Protein 1R9L (pdb70)

Foldseek 3Di:
DAQLQAPPEAEEEDAPPLLQQLLRVLLVVLVVLSHHHYDRYDHDQVLVVLLCQLVVVHFKYFFAKPPLCVVSCVVSPHPNFKQWAAFAEFQKDKFKKKWPVLCVVVVAAAPLVLLPLVSQQLQDDPPPSAHEELDDEPRGSRVQFVVFQCVVSVNPVRHDHDYDDSVVVVVVQLVCLVVVGMHMYMDMFPAQSCVSAPDPPTMHQHWYPAETGPPCPPDHQADPVRTHRHHHRMTTAMMGGPVSCVVQVLSSQLRNPHYDYSVLSSVLNNVCVVPQSDPVSSVVSSVVVCVVVVVVSVVSSVVSSPTPD

Sequence (309 aa):
ADLPGKGITVNPVQSTITEETFQTLLVSRALEKLGYTVNKPSEVDYNVGYTSLASGDATFTAVNWTPLHDNMYEAAGGDKKFYREGVFVNGAAQGYLIDKKTADQYKITNIAQLKDPKIAKLFDTNGDGKADLTGCNPGWGCEGAINHQLAAYELTNTVTHNQGNYAAMMADTISRYKEGKPVFYYTWTPYWVSNELKPGKDVVWLQVPFSALPGDKNADTKLPNGANYGFPVSTMHIVANKAWAEKNPAAAKLFAIMQLPVADINAQNAIMHDGKASEGDIQGHVDGWIKAHQQQFDGWVNEALAAQK

Organism: Escherichia coli (strain K12) (NCBI:txid83333)

B-factor: mean 13.4, std 6.87, range [3.9, 69.59]

GO terms:
  GO:0042597 periplasmic space (C, EXP)
  GO:0005515 protein binding (F, IPI)
  GO:0030288 outer membrane-bounded periplasmic space (C, IDA)
  GO:0031460 glycine betaine transport (P, IDA)
  GO:0006972 hyperosmotic response (P, IEP)
  GO:0006972 hyperosmotic response (P, IDA)
  GO:0031460 glycine betaine transport (P, TAS)
  GO:0050997 quaternary ammonium group binding (F, IPI)
  GO:0016020 membrane (C, IDA)
  GO:1903804 glycine import across plasma membrane (P, IDA)
  GO:0071470 cellular response to osmotic stress (P, IDA)
  GO:0089718 amino acid import across plasma membrane (P, IDA)

Secondary structure (DSSP, 8-state):
---TTTT-EE-EEE-S-GGGHHHHHHHHHHHHHTT-EEPPPEE--HHHHHHHHHHTSS-EEEEEEETTTHHHHHHTTGGGTEEE-S-SEEEEEEEEEEEHHHHHHHT--BGGGGGSHHHHGGG-SSSSSSEEEE-PPTTSHHHHHHHHHHHHTT-TTTEEEE-S-HHHHHHHHHHHHHTT---EEEEEESSSHHHHS-BTTTEEEPB-SS---TT-TT---B-TTS-B-SS-SEEEEEEEEHHHHHH-HHHHHHHHH----HHHHHHHHHHHHHT--SHHHHHHHHHHHHHHTHHHHHHHHHHHHTS--

Solvent-accessible surface area: 13799 Å² total; per-residue (Å²): 159,106,80,40,0,140,74,60,65,0,50,0,8,4,5,94,20,56,24,11,16,4,3,0,23,0,0,8,74,0,0,68,124,0,19,9,76,24,65,150,26,54,80,41,72,21,60,75,4,6,68,26,0,14,78,42,108,4,7,0,6,0,2,0,14,29,27,24,2,56,72,31,2,106,92,19,28,0,93,186,102,2,37,68,89,37,48,4,0,81,37,2,34,8,0,0,2,0,3,66,128,4,6,79,112,91,158,3,92,33,0,22,60,0,100,66,86,163,25,0,129,41,2,23,76,96,71,77,28,58,0,10,0,11,0,0,35,90,31,33,13,6,41,34,3,0,67,69,0,7,63,35,4,135,0,71,132,18,4,38,27,39,63,33,88,0,42,52,55,0,54,102,13,14,62,42,51,157,113,34,89,28,4,3,1,0,2,19,19,7,6,12,0,24,72,59,2,88,60,57,142,18,0,35,74,1,54,5,58,105,28,10,17,39,74,77,213,136,18,102,8,121,76,148,124,46,15,6,71,0,13,43,116,0,22,3,21,1,0,0,15,68,61,39,3,124,174,10,49,1,0,12,89,0,2,28,43,1,95,2,61,30,62,39,1,44,55,6,0,13,81,8,82,105,58,125,50,61,110,52,42,6,47,39,40,0,56,37,16,17,168,75,54,77,167,75,2,58,26,14,15,93,105,0,40,84,19,178,129

Structure (mmCIF, N/CA/C/O backbone):
data_1R9L
#
_entry.id   1R9L
#
_cell.length_a   47.430
_cell.length_b   53.900
_cell.length_c   115.200
_cell.angle_alpha   90.00
_cell.angle_beta   90.00
_cell.angle_gamma   90.00
#
_symmetry.space_group_name_H-M   'P 21 21 21'
#
loop_
_entity.id
_entity.type
_entity.pdbx_description
1 polymer 'Glycine betaine-binding periplasmic protein'
2 non-polymer 'UNKNOWN ATOM OR ION'
3 non-polymer 'TRIMETHYL GLYCINE'
4 water water
#
loop_
_atom_site.group_PDB
_atom_site.id
_atom_site.type_symbol
_atom_site.label_atom_id
_atom_site.label_alt_id
_atom_site.label_comp_id
_atom_site.label_asym_id
_atom_site.label_entity_id
_atom_site.label_seq_id
_atom_site.pdbx_PDB_ins_code
_atom_site.Cartn_x
_atom_site.Cartn_y
_atom_site.Cartn_z
_atom_site.occupancy
_atom_site.B_iso_or_equiv
_atom_site.auth_seq_id
_atom_site.auth_comp_id
_atom_site.auth_asym_id
_atom_site.auth_atom_id
_atom_site.pdbx_PDB_model_num
ATOM 1 N N . ALA A 1 1 ? 16.430 30.657 33.674 1.00 31.96 1 ALA A N 1
ATOM 2 C CA . ALA A 1 1 ? 17.355 31.821 33.712 1.00 31.54 1 ALA A CA 1
ATOM 3 C C . ALA A 1 1 ? 17.653 32.275 35.155 1.00 30.63 1 ALA A C 1
ATOM 4 O O . ALA A 1 1 ? 18.761 32.036 35.656 1.00 31.07 1 ALA A O 1
ATOM 6 N N . ASP A 1 2 ? 16.681 32.917 35.814 1.00 28.74 2 ASP A N 1
ATOM 7 C CA . ASP A 1 2 ? 16.885 33.421 37.174 1.00 27.17 2 ASP A CA 1
ATOM 8 C C . ASP A 1 2 ? 16.979 32.262 38.151 1.00 25.07 2 ASP A C 1
ATOM 9 O O . ASP A 1 2 ? 16.175 31.340 38.115 1.00 25.24 2 ASP A O 1
ATOM 14 N N . LEU A 1 3 ? 17.960 32.345 39.042 1.00 22.33 3 LEU A N 1
ATOM 15 C CA . LEU A 1 3 ? 18.088 31.428 40.171 1.00 19.90 3 LEU A CA 1
ATOM 16 C C . LEU A 1 3 ? 16.884 31.509 41.110 1.00 18.75 3 LEU A C 1
ATOM 17 O O . LEU A 1 3 ? 16.273 32.568 41.279 1.00 17.51 3 LEU A O 1
ATOM 22 N N . PRO A 1 4 ? 16.527 30.391 41.735 1.00 16.87 4 PRO A N 1
ATOM 23 C CA . PRO A 1 4 ? 15.275 30.323 42.491 1.00 16.53 4 PRO A CA 1
ATOM 24 C C . PRO A 1 4 ? 15.193 31.264 43.686 1.00 15.93 4 PRO A C 1
ATOM 25 O O . PRO A 1 4 ? 14.084 31.626 44.075 1.00 16.12 4 PRO A O 1
ATOM 29 N N . GLY A 1 5 ? 16.338 31.622 44.264 1.00 15.51 5 GLY A N 1
ATOM 30 C CA . GLY A 1 5 ? 16.369 32.461 45.448 1.00 16.47 5 GLY A CA 1
ATOM 31 C C . GLY A 1 5 ? 16.403 33.956 45.191 1.00 16.71 5 GLY A C 1
ATOM 32 O O . GLY A 1 5 ? 16.464 34.733 46.129 1.00 15.13 5 GLY A O 1
ATOM 33 N N . LYS A 1 6 ? 16.350 34.364 43.934 1.00 17.34 6 LYS A N 1
ATOM 34 C CA . LYS A 1 6 ? 16.462 35.777 43.589 1.00 18.60 6 LYS A CA 1
ATOM 35 C C . LYS A 1 6 ? 15.450 36.628 44.339 1.00 18.10 6 LYS A C 1
ATOM 36 O O . LYS A 1 6 ? 14.243 36.353 44.315 1.00 18.68 6 LYS A O 1
ATOM 42 N N . GLY A 1 7 ? 15.961 37.638 45.042 1.00 17.97 7 GLY A N 1
ATOM 43 C CA . GLY A 1 7 ? 15.132 38.575 45.771 1.00 17.78 7 GLY A CA 1
ATOM 44 C C . GLY A 1 7 ? 14.572 38.119 47.100 1.00 17.70 7 GLY A C 1
ATOM 45 O O . GLY A 1 7 ? 13.796 38.853 47.724 1.00 18.70 7 GLY A O 1
ATOM 46 N N . ILE A 1 8 ? 14.977 36.925 47.558 1.00 16.08 8 ILE A N 1
ATOM 47 C CA . ILE A 1 8 ? 14.497 36.372 48.803 1.00 16.48 8 ILE A CA 1
ATOM 48 C C . ILE A 1 8 ? 15.641 36.451 49.807 1.00 16.12 8 ILE A C 1
ATOM 49 O O . ILE A 1 8 ? 16.728 35.946 49.563 1.00 15.78 8 ILE A O 1
ATOM 54 N N . THR A 1 9 ? 15.390 37.110 50.925 1.00 16.83 9 THR A N 1
ATOM 55 C CA . THR A 1 9 ? 16.383 37.293 51.972 1.00 16.64 9 THR A CA 1
ATOM 56 C C . THR A 1 9 ? 16.260 36.156 52.990 1.00 15.81 9 THR A C 1
ATOM 57 O O . THR A 1 9 ? 15.179 35.779 53.423 1.00 17.39 9 THR A O 1
ATOM 61 N N . VAL A 1 10 ? 17.402 35.581 53.336 1.00 13.29 10 VAL A N 1
ATOM 62 C CA . VAL A 1 10 ? 17.494 34.514 54.310 1.00 12.15 10 VAL A CA 1
ATOM 63 C C . VAL A 1 10 ? 18.154 35.067 55.569 1.00 10.70 10 VAL A C 1
ATOM 64 O O . VAL A 1 10 ? 19.134 35.812 55.491 1.00 11.79 10 VAL A O 1
ATOM 68 N N . ASN A 1 11 ? 17.611 34.690 56.716 1.00 10.79 11 ASN A N 1
ATOM 69 C CA . ASN A 1 11 ? 18.130 35.062 58.027 1.00 11.27 11 ASN A CA 1
ATOM 70 C C . ASN A 1 11 ? 18.611 33.818 58.789 1.00 10.36 11 ASN A C 1
ATOM 71 O O . ASN A 1 11 ? 17.807 33.136 59.430 1.00 10.95 11 ASN A O 1
ATOM 76 N N . PRO A 1 12 ? 19.918 33.528 58.744 1.00 10.73 12 PRO A N 1
ATOM 77 C CA . PRO A 1 12 ? 20.458 32.427 59.544 1.00 10.63 12 PRO A CA 1
ATOM 78 C C . PRO A 1 12 ? 20.431 32.771 61.025 1.00 10.77 12 PRO A C 1
ATOM 79 O O . PRO A 1 12 ? 20.541 33.951 61.380 1.00 12.15 12 PRO A O 1
ATOM 83 N N . VAL A 1 13 ? 20.277 31.760 61.862 1.00 10.51 13 VAL A N 1
ATOM 84 C CA . VAL A 1 13 ? 20.527 31.901 63.300 1.00 11.03 13 VAL A CA 1
ATOM 85 C C . VAL A 1 13 ? 21.555 30.862 63.739 1.00 10.34 13 VAL A C 1
ATOM 86 O O . VAL A 1 13 ? 21.644 29.753 63.198 1.00 9.94 13 VAL A O 1
ATOM 90 N N . GLN A 1 14 ? 22.343 31.261 64.721 1.00 8.95 14 GLN A N 1
ATOM 91 C CA . GLN A 1 14 ? 23.244 30.391 65.456 1.00 8.09 14 GLN A CA 1
ATOM 92 C C . GLN A 1 14 ? 23.304 30.950 66.866 1.00 8.56 14 GLN A C 1
ATOM 93 O O . GLN A 1 14 ? 22.642 31.926 67.158 1.00 8.41 14 GLN A O 1
ATOM 99 N N . SER A 1 15 ? 24.091 30.340 67.735 1.00 7.92 15 SER A N 1
ATOM 100 C CA . SER A 1 15 ? 24.363 30.935 69.046 1.00 8.05 15 SER A CA 1
ATOM 101 C C . SER A 1 15 ? 25.509 31.912 68.961 1.00 7.72 15 SER A C 1
ATOM 102 O O . SER A 1 15 ? 26.102 32.111 67.904 1.00 8.18 15 SER A O 1
ATOM 105 N N . THR A 1 16 ? 25.883 32.491 70.106 1.00 8.76 16 THR A N 1
ATOM 106 C CA . THR A 1 16 ? 27.071 33.338 70.138 1.00 8.94 16 THR A CA 1
ATOM 107 C C . THR A 1 16 ? 28.361 32.562 70.257 1.00 9.11 16 THR A C 1
ATOM 108 O O . THR A 1 16 ? 29.427 33.160 70.413 1.00 10.45 16 THR A O 1
ATOM 112 N N . ILE A 1 17 ? 28.275 31.235 70.148 1.00 9.53 17 ILE A N 1
ATOM 113 C CA . ILE A 1 17 ? 29.452 30.405 70.009 1.00 9.02 17 ILE A CA 1
A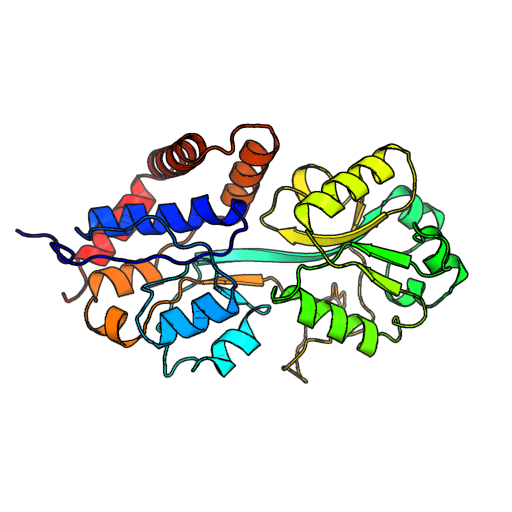TOM 114 C C . ILE A 1 17 ? 29.988 30.617 68.606 1.00 8.78 17 ILE A C 1
ATOM 115 O O . ILE A 1 17 ? 29.377 30.166 67.661 1.00 9.32 17 ILE A O 1
ATOM 120 N N . THR A 1 18 ? 31.077 31.365 68.455 1.00 9.95 18 THR A N 1
ATOM 121 C CA . THR A 1 18 ? 31.581 31.695 67.134 1.00 10.02 18 THR A CA 1
ATOM 122 C C . THR A 1 18 ? 32.191 30.477 66.437 1.00 9.21 18 THR A C 1
ATOM 123 O O . THR A 1 18 ? 32.391 30.497 65.238 1.00 8.88 18 THR A O 1
ATOM 127 N N . GLU A 1 19 ? 32.442 29.406 67.189 1.00 8.93 19 GLU A N 1
ATOM 128 C CA . GLU A 1 19 ? 32.838 28.124 66.630 1.00 8.74 19 GLU A CA 1
ATOM 129 C C . GLU A 1 19 ? 31.740 27.478 65.786 1.00 8.38 19 GLU A C 1
ATOM 130 O O . GLU A 1 19 ? 32.012 26.496 65.071 1.00 7.59 19 GLU A O 1
ATOM 136 N N . GLU A 1 20 ? 30.526 28.032 65.852 1.00 6.35 20 GLU A N 1
ATOM 137 C CA . GLU A 1 20 ? 29.402 27.644 64.986 1.00 6.53 20 GLU A CA 1
ATOM 138 C C . GLU A 1 20 ? 29.313 28.428 63.681 1.00 6.33 20 GLU A C 1
ATOM 139 O O . GLU A 1 20 ? 28.546 28.057 62.790 1.00 6.81 20 GLU A O 1
ATOM 145 N N . THR A 1 21 ? 30.075 29.508 63.557 1.00 6.87 21 THR A N 1
ATOM 146 C CA . THR A 1 21 ? 29.935 30.369 62.402 1.00 6.92 21 THR A CA 1
ATOM 147 C C . THR A 1 21 ? 30.346 29.701 61.095 1.00 7.22 21 THR A C 1
ATOM 148 O O . THR A 1 21 ? 29.674 29.870 60.086 1.00 7.32 21 THR A O 1
ATOM 152 N N . PHE A 1 22 ? 31.448 28.962 61.112 1.00 7.13 22 PHE A N 1
ATOM 153 C CA . PHE A 1 22 ? 31.945 28.252 59.944 1.00 7.12 22 PHE A CA 1
ATOM 154 C C . PHE A 1 22 ? 30.851 27.406 59.295 1.00 7.35 22 PHE A C 1
ATOM 155 O O . PHE A 1 22 ? 30.581 27.569 58.099 1.00 7.76 22 PHE A O 1
ATOM 163 N N . GLN A 1 23 ? 30.219 26.513 60.048 1.00 6.51 23 GLN A N 1
ATOM 164 C CA . GLN A 1 23 ? 29.248 25.613 59.413 1.00 6.48 23 GLN A CA 1
ATOM 165 C C . GLN A 1 23 ? 28.032 26.384 58.955 1.00 6.80 23 GLN A C 1
ATOM 166 O O . GLN A 1 23 ? 27.408 26.022 57.958 1.00 7.05 23 GLN A O 1
ATOM 172 N N . THR A 1 24 ? 27.687 27.441 59.678 1.00 6.85 24 THR A N 1
ATOM 173 C CA . THR A 1 24 ? 26.553 28.256 59.344 1.00 6.81 24 THR A CA 1
ATOM 174 C C . THR A 1 24 ? 26.773 28.983 58.029 1.00 7.18 24 THR A C 1
ATOM 175 O O . THR A 1 24 ? 25.889 29.007 57.192 1.00 7.64 24 THR A O 1
ATOM 179 N N . LEU A 1 25 ? 27.945 29.588 57.895 1.00 6.97 25 LEU A N 1
ATOM 180 C CA . LEU A 1 25 ? 28.296 30.296 56.689 1.00 7.32 25 LEU A CA 1
ATOM 181 C C . LEU A 1 25 ? 28.483 29.393 55.496 1.00 6.70 25 LEU A C 1
ATOM 182 O O . LEU A 1 25 ? 28.337 29.845 54.371 1.00 7.78 25 LEU A O 1
ATOM 187 N N . LEU A 1 26 ? 28.821 28.115 55.706 1.00 6.31 26 LEU A N 1
ATOM 188 C CA . LEU A 1 26 ? 28.876 27.170 54.609 1.00 6.64 26 LEU A CA 1
ATOM 189 C C . LEU A 1 26 ? 27.488 27.014 53.977 1.00 7.03 26 LEU A C 1
ATOM 190 O O . LEU A 1 26 ? 27.339 27.043 52.758 1.00 7.99 26 LEU A O 1
ATOM 195 N N . VAL A 1 27 ? 26.472 26.889 54.806 1.00 7.73 27 VAL A N 1
ATOM 196 C CA . VAL A 1 27 ? 25.089 26.843 54.305 1.00 7.33 27 VAL A CA 1
ATOM 197 C C . VAL A 1 27 ? 24.751 28.167 53.609 1.00 7.84 27 VAL A C 1
ATOM 198 O O . VAL A 1 27 ? 24.171 28.170 52.547 1.00 7.64 27 VAL A O 1
ATOM 202 N N . SER A 1 28 ? 25.150 29.287 54.202 1.00 8.24 28 SER A N 1
ATOM 203 C CA . SER A 1 28 ? 24.893 30.579 53.573 1.00 8.99 28 SER A CA 1
ATOM 204 C C . SER A 1 28 ? 25.509 30.637 52.178 1.00 8.70 28 SER A C 1
ATOM 205 O O . SER A 1 28 ? 24.865 31.139 51.251 1.00 8.88 28 SER A O 1
ATOM 208 N N . ARG A 1 29 ? 26.741 30.159 52.001 1.00 8.83 29 ARG A N 1
ATOM 209 C CA . ARG A 1 29 ? 27.395 30.192 50.683 1.00 9.95 29 ARG A CA 1
ATOM 210 C C . ARG A 1 29 ? 26.621 29.364 49.657 1.00 9.28 29 ARG A C 1
ATOM 211 O O . ARG A 1 29 ? 26.455 29.770 48.513 1.00 10.53 29 ARG A O 1
ATOM 219 N N . ALA A 1 30 ? 26.179 28.180 50.050 1.00 8.14 30 ALA A N 1
ATOM 220 C CA . ALA A 1 30 ? 25.428 27.337 49.147 1.00 8.39 30 ALA A CA 1
ATOM 221 C C . ALA A 1 30 ? 24.091 27.986 48.790 1.00 8.94 30 ALA A C 1
ATOM 222 O O . ALA A 1 30 ? 23.652 27.932 47.629 1.00 9.13 30 ALA A O 1
ATOM 224 N N . LEU A 1 31 ? 23.471 28.638 49.759 1.00 8.09 31 LEU A N 1
ATOM 225 C CA . LEU A 1 31 ? 22.211 29.354 49.498 1.00 8.45 31 LEU A CA 1
ATOM 226 C C . LEU A 1 31 ? 22.456 30.511 48.531 1.00 9.38 31 LEU A C 1
ATOM 227 O O . LEU A 1 31 ? 21.613 30.804 47.684 1.00 9.57 31 LEU A O 1
ATOM 232 N N . GLU A 1 32 ? 23.593 31.170 48.666 1.00 9.95 32 GLU A N 1
ATOM 233 C CA . GLU A 1 32 ? 23.936 32.246 47.713 1.00 10.66 32 GLU A CA 1
ATOM 234 C C . GLU A 1 32 ? 24.040 31.697 46.283 1.00 11.58 32 GLU A C 1
ATOM 235 O O . GLU A 1 32 ? 23.656 32.376 45.323 1.00 12.60 32 GLU A O 1
ATOM 241 N N . LYS A 1 33 ? 24.499 30.455 46.118 1.00 11.54 33 LYS A N 1
ATOM 242 C CA . LYS A 1 33 ? 24.619 29.863 44.786 1.00 12.72 33 LYS A CA 1
ATOM 243 C C . LYS A 1 33 ? 23.248 29.485 44.248 1.00 13.16 33 LYS A C 1
ATOM 244 O O . LYS A 1 33 ? 23.084 29.277 43.043 1.00 13.37 33 LYS A O 1
ATOM 250 N N . LEU A 1 34 ? 22.264 29.403 45.125 1.00 12.32 34 LEU A N 1
ATOM 251 C CA . LEU A 1 34 ? 20.877 29.217 44.706 1.00 12.62 34 LEU A CA 1
ATOM 252 C C . LEU A 1 34 ? 20.176 30.550 44.450 1.00 12.55 34 LEU A C 1
ATOM 253 O O . LEU A 1 34 ? 18.990 30.570 44.141 1.00 12.62 34 LEU A O 1
ATOM 258 N N . GLY A 1 35 ? 20.907 31.648 44.615 1.00 12.55 35 GLY A N 1
ATOM 259 C CA . GLY A 1 35 ? 20.399 32.989 44.308 1.00 12.23 35 GLY A CA 1
ATOM 260 C C . GLY A 1 35 ? 19.874 33.816 45.473 1.00 12.60 35 GLY A C 1
ATOM 261 O O . GLY A 1 35 ? 19.475 34.979 45.280 1.00 12.90 35 GLY A O 1
ATOM 262 N N . TYR A 1 36 ? 19.840 33.231 46.676 1.00 12.07 36 TYR A N 1
ATOM 263 C CA . TYR A 1 36 ? 19.318 33.915 47.858 1.00 11.63 36 TYR A CA 1
ATOM 264 C C . TYR A 1 36 ? 20.245 35.056 48.306 1.00 11.70 36 TYR A C 1
ATOM 265 O O . TYR A 1 36 ? 21.456 34.990 48.148 1.00 12.12 36 TYR A O 1
ATOM 274 N N . THR A 1 37 ? 19.627 36.090 48.858 1.00 12.98 37 THR A N 1
ATOM 275 C CA . THR A 1 37 ? 20.346 37.122 49.599 1.00 13.18 37 THR A CA 1
ATOM 276 C C . THR A 1 37 ? 20.389 36.639 51.037 1.00 12.34 37 THR A C 1
ATOM 277 O O . THR A 1 37 ? 19.355 36.512 51.673 1.00 13.78 37 THR A O 1
ATOM 281 N N . VAL A 1 38 ? 21.573 36.376 51.549 1.00 11.86 38 VAL A N 1
ATOM 282 C CA . VAL A 1 38 ? 21.667 35.802 52.877 1.00 11.84 38 VAL A CA 1
ATOM 283 C C . VAL A 1 38 ? 22.299 36.838 53.807 1.00 11.19 38 VAL A C 1
ATOM 284 O O . VAL A 1 38 ? 23.442 37.235 53.606 1.00 12.42 38 VAL A O 1
ATOM 288 N N . ASN A 1 39 ? 21.542 37.213 54.822 1.00 11.36 39 ASN A N 1
ATOM 289 C CA . ASN A 1 39 ? 22.005 38.110 55.868 1.00 12.13 39 ASN A CA 1
ATOM 290 C C . ASN A 1 39 ? 23.034 37.428 56.746 1.00 12.69 39 ASN A C 1
ATOM 291 O O . ASN A 1 39 ? 23.125 36.183 56.820 1.00 12.71 39 ASN A O 1
ATOM 296 N N . LYS A 1 40 ? 23.825 38.246 57.424 1.00 12.52 40 LYS A N 1
ATOM 297 C CA . LYS A 1 40 ? 24.766 37.740 58.407 1.00 12.77 40 LYS A CA 1
ATOM 298 C C . LYS A 1 40 ? 23.981 36.985 59.479 1.00 11.85 40 LYS A C 1
ATOM 299 O O . LYS A 1 40 ? 22.866 37.377 59.817 1.00 11.56 40 LYS A O 1
ATOM 305 N N . PRO A 1 41 ? 24.528 35.902 60.031 1.00 10.89 41 PRO A N 1
ATOM 306 C CA . PRO A 1 41 ? 23.787 35.173 61.054 1.00 11.11 41 PRO A CA 1
ATOM 307 C C . PRO A 1 41 ? 23.475 36.011 62.261 1.00 11.54 41 PRO A C 1
ATOM 308 O O . PRO A 1 41 ? 24.282 36.857 62.669 1.00 11.64 41 PRO A O 1
ATOM 312 N N . SER A 1 42 ? 22.297 35.799 62.802 1.00 11.67 42 SER A N 1
ATOM 313 C CA . SER A 1 42 ? 21.925 36.380 64.078 1.00 12.24 42 SER A CA 1
ATOM 314 C C . SER A 1 42 ? 22.390 35.415 65.136 1.00 12.31 42 SER A C 1
ATOM 315 O O . SER A 1 42 ? 22.063 34.239 65.096 1.00 12.31 42 SER A O 1
ATOM 318 N N . GLU A 1 43 ? 23.149 35.926 66.087 1.00 10.95 43 GLU A N 1
ATOM 319 C CA . GLU A 1 43 ? 23.675 35.121 67.177 1.00 10.65 43 GLU A CA 1
ATOM 320 C C . GLU A 1 43 ? 22.814 35.330 68.408 1.00 10.55 43 GLU A C 1
ATOM 321 O O . GLU A 1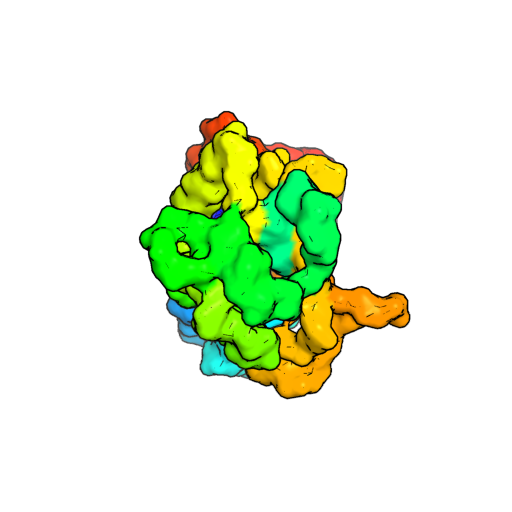 43 ? 22.801 36.405 69.013 1.00 11.84 43 GLU A O 1
ATOM 327 N N . VAL A 1 44 ? 22.062 34.298 68.754 1.00 9.68 44 VAL A N 1
ATOM 328 C CA . VAL A 1 44 ? 21.014 34.388 69.747 1.00 10.71 44 VAL A CA 1
ATOM 329 C C . VAL A 1 44 ? 21.016 33.190 70.672 1.00 10.22 44 VAL A C 1
ATOM 330 O O . VAL A 1 44 ? 21.566 32.127 70.357 1.00 9.22 44 VAL A O 1
ATOM 334 N N . ASP A 1 45 ? 20.383 33.360 71.826 1.00 10.50 45 ASP A N 1
ATOM 335 C CA . ASP A 1 45 ? 20.063 32.275 72.734 1.00 9.86 45 ASP A CA 1
ATOM 336 C C . ASP A 1 45 ? 19.410 31.125 71.953 1.00 8.98 45 ASP A C 1
ATOM 337 O O . ASP A 1 45 ? 18.598 31.378 71.074 1.00 9.60 45 ASP A O 1
ATOM 342 N N . TYR A 1 46 ? 19.785 29.876 72.234 1.00 8.57 46 TYR A N 1
ATOM 343 C CA . TYR A 1 46 ? 19.2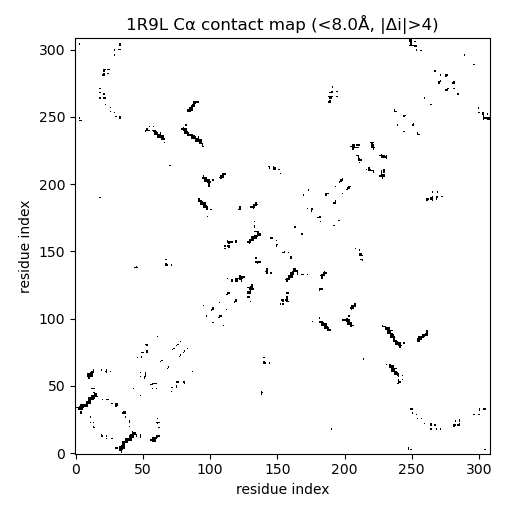87 28.762 71.436 1.00 8.44 46 TYR A CA 1
ATOM 344 C C . TYR A 1 46 ? 17.781 28.737 71.397 1.00 9.40 46 TYR A C 1
ATOM 345 O O . TYR A 1 46 ? 17.201 28.567 70.339 1.00 9.75 46 TYR A O 1
ATOM 354 N N . ASN A 1 47 ? 17.137 28.880 72.534 1.00 9.72 47 ASN A N 1
ATOM 355 C CA . ASN A 1 47 ? 15.682 28.790 72.524 1.00 10.40 47 ASN A CA 1
ATOM 356 C C . ASN A 1 47 ? 15.029 29.939 71.779 1.00 10.27 47 ASN A C 1
ATOM 357 O O . ASN A 1 47 ? 14.060 29.732 71.070 1.00 9.85 47 ASN A O 1
ATOM 362 N N . VAL A 1 48 ? 15.572 31.139 71.920 1.00 10.22 48 VAL A N 1
ATOM 363 C CA . VAL A 1 48 ? 15.107 32.277 71.128 1.00 10.25 48 VAL A CA 1
ATOM 364 C C . VAL A 1 48 ? 15.230 31.952 69.649 1.00 10.43 48 VAL A C 1
ATOM 365 O O . VAL A 1 48 ? 14.333 32.241 68.847 1.00 10.62 48 VAL A O 1
ATOM 369 N N . GLY A 1 49 ? 16.340 31.323 69.279 1.00 9.65 49 GLY A N 1
ATOM 370 C CA . GLY A 1 49 ? 16.499 30.907 67.894 1.00 9.50 49 GLY A CA 1
ATOM 371 C C . GLY A 1 49 ? 15.389 29.974 67.436 1.00 8.81 49 GLY A C 1
ATOM 372 O O . GLY A 1 49 ? 14.877 30.128 66.335 1.00 9.60 49 GLY A O 1
ATOM 373 N N . TYR A 1 50 ? 15.092 28.962 68.227 1.00 9.41 50 TYR A N 1
ATOM 374 C CA . TYR A 1 50 ? 14.033 28.009 67.897 1.00 9.36 50 TYR A CA 1
ATOM 375 C C . TYR A 1 50 ? 12.680 28.695 67.808 1.00 10.66 50 TYR A C 1
ATOM 376 O O . TYR A 1 50 ? 11.915 28.431 66.890 1.00 10.64 50 TYR A O 1
ATOM 385 N N . THR A 1 51 ? 12.366 29.592 68.735 1.00 10.46 51 THR A N 1
ATOM 386 C CA . THR A 1 51 ? 11.071 30.263 68.643 1.00 11.41 51 THR A CA 1
ATOM 387 C C . THR A 1 51 ? 11.014 31.192 67.445 1.00 11.25 51 THR A C 1
ATOM 388 O O . THR A 1 51 ? 9.957 31.347 66.827 1.00 11.37 51 THR A O 1
ATOM 392 N N . SER A 1 52 ? 12.137 31.806 67.095 1.00 11.08 52 SER A N 1
ATOM 393 C CA . SER A 1 52 ? 12.222 32.666 65.919 1.00 11.04 52 SER A CA 1
ATOM 394 C C . SER A 1 52 ? 12.070 31.841 64.632 1.00 10.64 52 SER A C 1
ATOM 395 O O . SER A 1 52 ? 11.433 32.265 63.662 1.00 11.35 52 SER A O 1
ATOM 398 N N . LEU A 1 53 ? 12.680 30.669 64.600 1.00 10.97 53 LEU A N 1
ATOM 399 C CA . LEU A 1 53 ? 12.566 29.824 63.427 1.00 10.41 53 LEU A CA 1
ATOM 400 C C . LEU A 1 53 ? 11.134 29.370 63.261 1.00 11.80 53 LEU A C 1
ATOM 401 O O . LEU A 1 53 ? 10.646 29.302 62.156 1.00 12.68 53 LEU A O 1
ATOM 406 N N . ALA A 1 54 ? 10.480 29.058 64.370 1.00 11.72 54 ALA A N 1
ATOM 407 C CA . ALA A 1 54 ? 9.105 28.572 64.340 1.00 12.05 54 ALA A CA 1
ATOM 408 C C . ALA A 1 54 ? 8.150 29.657 63.862 1.00 13.03 54 ALA A C 1
ATOM 409 O O . ALA A 1 54 ? 7.239 29.370 63.099 1.00 13.02 54 ALA A O 1
ATOM 411 N N . SER A 1 55 ? 8.384 30.907 64.268 1.00 13.94 55 SER A N 1
ATOM 412 C CA . SER A 1 55 ? 7.526 32.031 63.878 1.00 14.67 55 SER A CA 1
ATOM 413 C C . SER A 1 55 ? 7.858 32.588 62.495 1.00 15.52 55 SER A C 1
ATOM 414 O O . SER A 1 55 ? 7.095 33.377 61.941 1.00 18.24 55 SER A O 1
ATOM 417 N N . GLY A 1 56 ? 8.999 32.216 61.934 1.00 15.90 56 GLY A N 1
ATOM 418 C CA . GLY A 1 56 ? 9.425 32.741 60.654 1.00 15.93 56 GLY A CA 1
ATOM 419 C C . GLY A 1 56 ? 10.296 33.974 60.695 1.00 15.72 56 GLY A C 1
ATOM 420 O O . GLY A 1 56 ? 10.758 34.451 59.661 1.00 16.43 56 GLY A O 1
ATOM 421 N N . ASP A 1 57 ? 10.581 34.470 61.891 1.00 14.99 57 ASP A N 1
ATOM 422 C CA . ASP A 1 57 ? 11.472 35.605 62.028 1.00 14.96 57 ASP A CA 1
ATOM 423 C C . ASP A 1 57 ? 12.900 35.220 61.609 1.00 13.64 57 ASP A C 1
ATOM 424 O O . ASP A 1 57 ? 13.700 36.075 61.274 1.00 13.53 57 ASP A O 1
ATOM 429 N N . ALA A 1 58 ? 13.215 33.932 61.692 1.00 12.88 58 ALA A N 1
ATOM 430 C CA . ALA A 1 58 ? 14.479 33.409 61.205 1.00 11.98 58 ALA A CA 1
ATOM 431 C C . ALA A 1 58 ? 14.200 32.314 60.181 1.00 10.79 58 ALA A C 1
ATOM 432 O O . ALA A 1 58 ? 13.114 31.710 60.202 1.00 11.37 58 ALA A O 1
ATOM 434 N N . THR A 1 59 ? 15.202 32.024 59.348 1.00 10.60 59 THR A N 1
ATOM 435 C CA . THR A 1 59 ? 15.049 31.086 58.228 1.00 10.29 59 THR A CA 1
ATOM 436 C C . THR A 1 59 ? 15.565 29.684 58.547 1.00 9.02 59 THR A C 1
ATOM 437 O O . THR A 1 59 ? 14.848 28.715 58.406 1.00 8.66 59 THR A O 1
ATOM 441 N N . PHE A 1 60 ? 16.821 29.598 58.953 1.00 8.11 60 PHE A N 1
ATOM 442 C CA . PHE A 1 60 ? 17.426 28.309 59.267 1.00 7.64 60 PHE A CA 1
ATOM 443 C C . PHE A 1 60 ? 18.465 28.443 60.377 1.00 8.05 60 PHE A C 1
ATOM 444 O O . PHE A 1 60 ? 19.033 29.525 60.597 1.00 8.28 60 PHE A O 1
ATOM 452 N N . THR A 1 61 ? 18.695 27.321 61.028 1.00 8.03 61 THR A N 1
ATOM 453 C CA . THR A 1 61 ? 19.889 27.080 61.845 1.00 8.07 61 THR A CA 1
ATOM 454 C C . THR A 1 61 ? 20.620 25.872 61.318 1.00 7.98 61 THR A C 1
ATOM 455 O O . THR A 1 61 ? 20.008 24.968 60.762 1.00 7.79 61 THR A O 1
ATOM 459 N N . ALA A 1 62 ? 21.946 25.875 61.493 1.00 6.80 62 ALA A N 1
ATOM 460 C CA . ALA A 1 62 ? 22.794 24.738 61.124 1.00 6.69 62 ALA A CA 1
ATOM 461 C C . ALA A 1 62 ? 23.350 24.026 62.340 1.00 6.53 62 ALA A C 1
ATOM 462 O O . ALA A 1 62 ? 24.233 23.165 62.210 1.00 7.04 62 ALA A O 1
ATOM 464 N N . VAL A 1 63 ? 22.834 24.365 63.502 1.00 6.13 63 VAL A N 1
ATOM 465 C CA . VAL A 1 63 ? 23.333 23.863 64.786 1.00 6.42 63 VAL A CA 1
ATOM 466 C C . VAL A 1 63 ? 22.259 23.223 65.668 1.00 7.16 63 VAL A C 1
ATOM 467 O O . VAL A 1 63 ? 22.306 23.287 66.890 1.00 7.67 63 VAL A O 1
ATOM 471 N N . ASN A 1 64 ? 21.287 22.588 65.026 1.00 7.32 64 ASN A N 1
ATOM 472 C CA . ASN A 1 64 ? 20.315 21.795 65.758 1.00 6.91 64 ASN A CA 1
ATOM 473 C C . ASN A 1 64 ? 20.933 20.493 66.271 1.00 7.78 64 ASN A C 1
ATOM 474 O O . ASN A 1 64 ? 21.137 19.550 65.504 1.00 9.04 64 ASN A O 1
ATOM 479 N N . TRP A 1 65 ? 21.201 20.428 67.570 1.00 7.14 65 TRP A N 1
ATOM 480 C CA . TRP A 1 65 ? 21.874 19.272 68.184 1.00 7.64 65 TRP A CA 1
ATOM 481 C C . TRP A 1 65 ? 20.888 18.176 68.573 1.00 8.81 65 TRP A C 1
ATOM 482 O O . TRP A 1 65 ? 19.850 18.453 69.130 1.00 8.53 65 TRP A O 1
ATOM 493 N N . THR A 1 66 ? 21.230 16.929 68.267 1.00 10.44 66 THR A N 1
ATOM 494 C CA . THR A 1 66 ? 20.597 15.762 68.886 1.00 12.46 66 THR A CA 1
ATOM 495 C C . THR A 1 66 ? 21.651 15.102 69.753 1.00 13.07 66 THR A C 1
ATOM 496 O O . THR A 1 66 ? 22.798 14.935 69.337 1.00 14.10 66 THR A O 1
ATOM 500 N N . PRO A 1 67 ? 21.307 14.706 70.966 1.00 11.71 67 PRO A N 1
ATOM 501 C CA . PRO A 1 67 ? 19.992 14.894 71.594 1.00 11.37 67 PRO A CA 1
ATOM 502 C C . PRO A 1 67 ? 19.794 16.213 72.335 1.00 10.75 67 PRO A C 1
ATOM 503 O O . PRO A 1 67 ? 18.702 16.446 72.853 1.00 10.79 67 PRO A O 1
ATOM 507 N N . LEU A 1 68 ? 20.828 17.057 72.398 1.00 10.13 68 LEU A N 1
ATOM 508 C CA . LEU A 1 68 ? 20.813 18.185 73.313 1.00 9.96 68 LEU A CA 1
ATOM 509 C C . LEU A 1 68 ? 19.689 19.158 73.107 1.00 9.39 68 LEU A C 1
ATOM 510 O O . LEU A 1 68 ? 19.255 19.776 74.065 1.00 10.42 68 LEU A O 1
ATOM 515 N N . HIS A 1 69 ? 19.245 19.350 71.872 1.00 9.17 69 HIS A N 1
ATOM 516 C CA . HIS A 1 69 ? 18.165 20.309 71.587 1.00 8.56 69 HIS A CA 1
ATOM 517 C C . HIS A 1 69 ? 16.799 19.641 71.388 1.00 9.16 69 HIS A C 1
ATOM 518 O O . HIS A 1 69 ? 15.856 20.328 71.063 1.00 9.71 69 HIS A O 1
ATOM 525 N N . ASP A 1 70 ? 16.705 18.333 71.610 1.00 9.84 70 ASP A N 1
ATOM 526 C CA . ASP A 1 70 ? 15.438 17.610 71.378 1.00 10.18 70 ASP A CA 1
ATOM 527 C C . ASP A 1 70 ? 14.303 18.254 72.140 1.00 10.87 70 ASP A C 1
ATOM 528 O O . ASP A 1 70 ? 13.231 18.495 71.596 1.00 11.21 70 ASP A O 1
ATOM 533 N N . ASN A 1 71 ? 14.520 18.544 73.410 1.00 10.50 71 ASN A N 1
ATOM 534 C CA . ASN A 1 71 ? 13.449 19.086 74.215 1.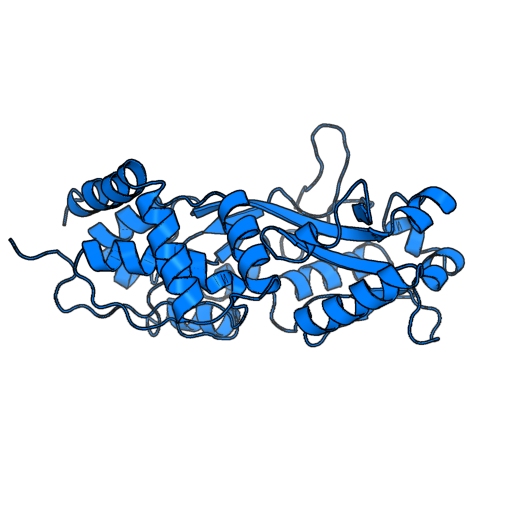00 11.44 71 ASN A CA 1
ATOM 535 C C . ASN A 1 71 ? 13.047 20.489 73.746 1.00 10.85 71 ASN A C 1
ATOM 536 O O . ASN A 1 71 ? 11.856 20.764 73.668 1.00 12.02 71 ASN A O 1
ATOM 541 N N . MET A 1 72 ? 14.011 21.356 73.389 1.00 11.25 72 MET A N 1
ATOM 542 C CA . MET A 1 72 ? 13.716 22.703 72.879 1.00 11.26 72 MET A CA 1
ATOM 543 C C . MET A 1 72 ? 13.010 22.664 71.522 1.00 11.64 72 MET A C 1
ATOM 544 O O . MET A 1 72 ? 12.105 23.430 71.246 1.00 10.97 72 MET A O 1
ATOM 549 N N . TYR A 1 73 ? 13.440 21.739 70.685 1.00 10.72 73 TYR A N 1
ATOM 550 C CA . TYR A 1 73 ? 12.882 21.573 69.358 1.00 11.09 73 TYR A CA 1
ATOM 551 C C . TYR A 1 73 ? 11.409 21.190 69.471 1.00 12.17 73 TYR A C 1
ATOM 552 O O . TYR A 1 73 ? 10.560 21.810 68.826 1.00 11.93 73 TYR A O 1
ATOM 561 N N . GLU A 1 74 ? 11.110 20.201 70.303 1.00 12.91 74 GLU A N 1
ATOM 562 C CA . GLU A 1 74 ? 9.733 19.753 70.461 1.00 14.22 74 GLU A CA 1
ATOM 563 C C . GLU A 1 74 ? 8.888 20.802 71.118 1.00 14.09 74 GLU A C 1
ATOM 564 O O . GLU A 1 74 ? 7.761 21.027 70.699 1.00 15.53 74 GLU A O 1
ATOM 570 N N . ALA A 1 75 ? 9.413 21.454 72.143 1.00 13.41 75 ALA A N 1
ATOM 571 C CA . ALA A 1 75 ? 8.630 22.456 72.865 1.00 13.53 75 ALA A CA 1
ATOM 572 C C . ALA A 1 75 ? 8.311 23.645 71.975 1.00 14.14 75 ALA A C 1
ATOM 573 O O . ALA A 1 75 ? 7.282 24.295 72.162 1.00 15.47 75 ALA A O 1
ATOM 575 N N . ALA A 1 76 ? 9.175 23.934 71.004 1.00 14.55 76 ALA A N 1
ATOM 576 C CA . ALA A 1 76 ? 8.966 25.052 70.090 1.00 13.84 76 ALA A CA 1
ATOM 577 C C . ALA A 1 76 ? 8.033 24.742 68.911 1.00 14.69 76 ALA A C 1
ATOM 578 O O . ALA A 1 76 ? 7.762 25.628 68.091 1.00 15.06 76 ALA A O 1
ATOM 580 N N . GLY A 1 77 ? 7.577 23.500 68.817 1.00 14.39 77 GLY A N 1
ATOM 581 C CA . GLY A 1 77 ? 6.628 23.087 67.798 1.00 15.04 77 GLY A CA 1
ATOM 582 C C . GLY A 1 77 ? 6.958 21.791 67.091 1.00 15.34 77 GLY A C 1
ATOM 583 O O . GLY A 1 77 ? 6.106 21.193 66.427 1.00 15.01 77 GLY A O 1
ATOM 584 N N . GLY A 1 78 ? 8.212 21.366 67.194 1.00 14.64 78 GLY A N 1
ATOM 585 C CA . GLY A 1 78 ? 8.664 20.138 66.577 1.00 15.00 78 GLY A CA 1
ATOM 586 C C . GLY A 1 78 ? 8.411 20.091 65.085 1.00 14.63 78 GLY A C 1
ATOM 587 O O . GLY A 1 78 ? 8.446 21.097 64.398 1.00 13.85 78 GLY A O 1
ATOM 588 N N . ASP A 1 79 ? 8.145 18.889 64.587 1.00 15.99 79 ASP A N 1
ATOM 589 C CA . ASP A 1 79 ? 7.919 18.681 63.168 1.00 17.02 79 ASP A CA 1
ATOM 590 C C . ASP A 1 79 ? 6.726 19.479 62.602 1.00 16.41 79 ASP A C 1
ATOM 591 O O . ASP A 1 79 ? 6.646 19.690 61.395 1.00 16.59 79 ASP A O 1
ATOM 596 N N . LYS A 1 80 ? 5.816 19.959 63.451 1.00 16.98 80 LYS A N 1
ATOM 597 C CA . LYS A 1 80 ? 4.709 20.786 62.955 1.00 17.19 80 LYS A CA 1
ATOM 598 C C . LYS A 1 80 ? 5.137 22.205 62.575 1.00 15.92 80 LYS A C 1
ATOM 599 O O . LYS A 1 80 ? 4.515 22.853 61.741 1.00 16.71 80 LYS A O 1
ATOM 605 N N . LYS A 1 81 ? 6.213 22.699 63.184 1.00 14.32 81 LYS A N 1
ATOM 606 C CA . LYS A 1 81 ? 6.713 24.029 62.921 1.00 14.47 81 LYS A CA 1
ATOM 607 C C . LYS A 1 81 ? 8.032 24.077 62.142 1.00 12.91 81 LYS A C 1
ATOM 608 O O . LYS A 1 81 ? 8.360 25.101 61.563 1.00 13.00 81 LYS A O 1
ATOM 614 N N . PHE A 1 82 ? 8.738 22.951 62.084 1.00 12.32 82 PHE A N 1
ATOM 615 C CA . PHE A 1 82 ? 10.086 22.907 61.518 1.00 11.30 82 PHE A CA 1
ATOM 616 C C . PHE A 1 82 ? 10.206 21.900 60.388 1.00 10.87 82 PHE A C 1
ATOM 617 O O . PHE A 1 82 ? 9.595 20.831 60.394 1.00 12.69 82 PHE A O 1
ATOM 625 N N . TYR A 1 83 ? 11.037 22.264 59.418 1.00 10.91 83 TYR A N 1
ATOM 626 C CA . TYR A 1 83 ? 11.564 21.371 58.403 1.00 10.81 83 TYR A CA 1
ATOM 627 C C . TYR A 1 83 ? 12.913 20.909 58.895 1.00 10.40 83 TYR A C 1
ATOM 628 O O . TYR A 1 83 ? 13.716 21.730 59.309 1.00 10.09 83 TYR A O 1
ATOM 637 N N . ARG A 1 84 ? 13.155 19.609 58.868 1.00 9.40 84 ARG A N 1
ATOM 638 C CA . ARG A 1 84 ? 14.426 19.034 59.304 1.00 8.80 84 ARG A CA 1
ATOM 639 C C . ARG A 1 84 ? 14.633 17.718 58.578 1.00 9.17 84 ARG A C 1
ATOM 640 O O . ARG A 1 84 ? 13.903 16.743 58.830 1.00 9.65 84 ARG A O 1
ATOM 648 N N . GLU A 1 85 ? 15.601 17.707 57.676 1.00 9.38 85 GLU A N 1
ATOM 649 C CA . GLU A 1 85 ? 15.930 16.539 56.888 1.00 9.59 85 GLU A CA 1
ATOM 650 C C . GLU A 1 85 ? 17.437 16.334 56.863 1.00 9.09 85 GLU A C 1
ATOM 651 O O . GLU A 1 85 ? 18.199 17.285 56.971 1.00 8.35 85 GLU A O 1
ATOM 657 N N . GLY A 1 86 ? 17.867 15.089 56.726 1.00 9.07 86 GLY A N 1
ATOM 658 C CA . GLY A 1 86 ? 19.260 14.765 56.622 1.00 9.51 86 GLY A CA 1
ATOM 659 C C . GLY A 1 86 ? 19.996 14.919 57.927 1.00 8.98 86 GLY A C 1
ATOM 660 O O . GLY A 1 86 ? 19.400 15.093 59.002 1.00 9.89 86 GLY A O 1
ATOM 661 N N . VAL A 1 87 ? 21.305 14.844 57.809 1.00 8.85 87 VAL A N 1
ATOM 662 C CA . VAL A 1 87 ? 22.203 15.023 58.950 1.00 8.65 87 VAL A CA 1
ATOM 663 C C . VAL A 1 87 ? 23.385 15.856 58.459 1.00 8.26 87 VAL A C 1
ATOM 664 O O . VAL A 1 87 ? 24.125 15.424 57.579 1.00 9.00 87 VAL A O 1
ATOM 668 N N . PHE A 1 88 ? 23.509 17.077 58.964 1.00 7.17 88 PHE A N 1
ATOM 669 C CA . PHE A 1 88 ? 24.569 17.988 58.532 1.00 7.02 88 PHE A CA 1
ATOM 670 C C . PHE A 1 88 ? 25.910 17.575 59.112 1.00 7.51 88 PHE A C 1
ATOM 671 O O . PHE A 1 88 ? 26.897 17.506 58.385 1.00 8.23 88 PHE A O 1
ATOM 679 N N . VAL A 1 89 ? 25.962 17.293 60.411 1.00 7.18 89 VAL A N 1
ATOM 680 C CA . VAL A 1 89 ? 27.176 16.872 61.053 1.00 7.54 89 VAL A CA 1
ATOM 681 C C . VAL A 1 89 ? 26.931 15.587 61.818 1.00 8.27 89 VAL A C 1
ATOM 682 O O . VAL A 1 89 ? 26.141 15.550 62.749 1.00 8.51 89 VAL A O 1
ATOM 686 N N . ASN A 1 90 ? 27.616 14.533 61.411 1.00 9.13 90 ASN A N 1
ATOM 687 C CA . ASN A 1 90 ? 27.522 13.271 62.128 1.00 9.65 90 ASN A CA 1
ATOM 688 C C . ASN A 1 90 ? 28.755 13.112 62.991 1.00 9.18 90 ASN A C 1
ATOM 689 O O . ASN A 1 90 ? 29.801 13.732 62.750 1.00 9.94 90 ASN A O 1
ATOM 698 N N . GLY A 1 91 ? 28.645 12.286 64.013 1.00 10.03 91 GLY A N 1
ATOM 699 C CA . GLY A 1 91 ? 29.809 11.823 64.744 1.00 9.85 91 GLY A CA 1
ATOM 700 C C . GLY A 1 91 ? 30.333 12.790 65.776 1.00 10.48 91 GLY A C 1
ATOM 701 O O . GLY A 1 91 ? 31.519 12.744 66.142 1.00 10.91 91 GLY A O 1
ATOM 702 N N . ALA A 1 92 ? 29.465 13.685 66.215 1.00 10.10 92 ALA A N 1
ATOM 703 C CA . ALA A 1 92 ? 29.780 14.571 67.320 1.00 10.48 92 ALA A CA 1
ATOM 704 C C . ALA A 1 92 ? 29.769 13.734 68.600 1.00 10.87 92 ALA A C 1
ATOM 705 O O . ALA A 1 92 ? 29.241 12.619 68.644 1.00 11.59 92 ALA A O 1
ATOM 707 N N . ALA A 1 93 ? 30.403 14.257 69.631 1.00 10.62 93 ALA A N 1
ATOM 708 C CA . ALA A 1 93 ? 30.533 13.553 70.900 1.00 10.51 93 ALA A CA 1
ATOM 709 C C . ALA A 1 93 ? 30.429 14.521 72.045 1.00 10.99 93 ALA A C 1
ATOM 710 O O . ALA A 1 93 ? 30.593 15.725 71.897 1.00 11.84 93 ALA A O 1
ATOM 712 N N . GLN A 1 94 ? 30.166 13.956 73.211 1.00 9.78 94 GLN A N 1
ATOM 713 C CA . GLN A 1 94 ? 29.955 14.728 74.429 1.00 9.50 94 GLN A CA 1
ATOM 714 C C . GLN A 1 94 ? 30.387 13.853 75.564 1.00 7.79 94 GLN A C 1
ATOM 715 O O . GLN A 1 94 ? 30.326 12.629 75.463 1.00 6.93 94 GLN A O 1
ATOM 721 N N . GLY A 1 95 ? 30.764 14.484 76.662 1.00 7.01 95 GLY A N 1
ATOM 722 C CA . GLY A 1 95 ? 30.979 13.749 77.882 1.00 6.61 95 GLY A CA 1
ATOM 723 C C . GLY A 1 95 ? 31.761 14.499 78.925 1.00 6.51 95 GLY A C 1
ATOM 724 O O . GLY A 1 95 ? 31.999 15.692 78.782 1.00 6.49 95 GLY A O 1
ATOM 725 N N . TYR A 1 96 ? 32.123 13.755 79.970 1.00 5.99 96 TYR A N 1
ATOM 726 C CA . TYR A 1 96 ? 32.827 14.257 81.130 1.00 5.79 96 TYR A CA 1
ATOM 727 C C . TYR A 1 96 ? 34.239 13.729 81.117 1.00 7.01 96 TYR A C 1
ATOM 728 O O . TYR A 1 96 ? 34.457 12.554 80.783 1.00 6.39 96 TYR A O 1
ATOM 737 N N . LEU A 1 97 ? 35.197 14.597 81.443 1.00 6.21 97 LEU A N 1
ATOM 738 C CA . LEU A 1 97 ? 36.594 14.203 81.477 1.00 6.61 97 LEU A CA 1
ATOM 739 C C . LEU A 1 97 ? 37.260 14.683 82.743 1.00 6.16 97 LEU A C 1
ATOM 740 O O . LEU A 1 97 ? 36.836 15.685 83.385 1.00 5.78 97 LEU A O 1
ATOM 745 N N . ILE A 1 98 ? 38.307 13.942 83.105 1.00 6.01 98 ILE A N 1
ATOM 746 C CA . ILE A 1 98 ? 39.254 14.378 84.122 1.00 5.87 98 ILE A CA 1
ATOM 747 C C . ILE A 1 98 ? 40.630 14.255 83.578 1.00 6.28 98 ILE A C 1
ATOM 748 O O . ILE A 1 98 ? 40.858 13.612 82.573 1.00 7.09 98 ILE A O 1
ATOM 753 N N . ASP A 1 99 ? 41.567 14.912 84.221 1.00 7.09 99 ASP A N 1
ATOM 754 C CA . ASP A 1 99 ? 42.956 14.713 83.827 1.00 6.68 99 ASP A CA 1
ATOM 755 C C . ASP A 1 99 ? 43.408 13.264 84.024 1.00 7.59 99 ASP A C 1
ATOM 756 O O . ASP A 1 99 ? 43.018 12.589 84.976 1.00 7.12 99 ASP A O 1
ATOM 761 N N . LYS A 1 100 ? 44.218 12.808 83.078 1.00 7.58 100 LYS A N 1
ATOM 762 C CA . LYS A 1 100 ? 44.712 11.442 83.037 1.00 7.82 100 LYS A CA 1
ATOM 763 C C . LYS A 1 100 ? 45.601 11.113 84.242 1.00 8.37 100 LYS A C 1
ATOM 764 O O . LYS A 1 100 ? 45.559 10.016 84.747 1.00 8.77 100 LYS A O 1
ATOM 770 N N . LYS A 1 101 ? 46.410 12.073 84.687 1.00 9.84 101 LYS A N 1
ATOM 771 C CA . LYS A 1 101 ? 47.263 11.871 85.845 1.00 10.51 101 LYS A CA 1
ATOM 772 C C . LYS A 1 101 ? 46.454 11.420 87.052 1.00 10.27 101 LYS A C 1
ATOM 773 O O . LYS A 1 101 ? 46.755 10.395 87.666 1.00 11.09 101 LYS A O 1
ATOM 779 N N . THR A 1 102 ? 45.403 12.171 87.370 1.00 9.95 102 THR A N 1
ATOM 780 C CA . THR A 1 102 ? 44.593 11.865 88.526 1.00 9.32 102 THR A CA 1
ATOM 781 C C . THR A 1 102 ? 43.794 10.578 88.279 1.00 9.25 102 THR A C 1
ATOM 782 O O . THR A 1 102 ? 43.671 9.725 89.145 1.00 9.61 102 THR A O 1
ATOM 786 N N . ALA A 1 103 ? 43.228 10.436 87.092 1.00 8.67 103 ALA A N 1
ATOM 787 C CA . ALA A 1 103 ? 42.510 9.201 86.725 1.00 8.57 103 ALA A CA 1
ATOM 788 C C . ALA A 1 103 ? 43.350 7.946 86.953 1.00 9.29 103 ALA A C 1
ATOM 789 O O . ALA A 1 103 ? 42.891 6.974 87.537 1.00 10.00 103 ALA A O 1
ATOM 791 N N . ASP A 1 104 ? 44.577 7.964 86.453 1.00 10.08 104 ASP A N 1
ATOM 792 C CA . ASP A 1 104 ? 45.483 6.815 86.594 1.00 10.62 104 ASP A CA 1
ATOM 793 C C . ASP A 1 104 ? 45.905 6.597 88.061 1.00 11.37 104 ASP A C 1
ATOM 794 O O . ASP A 1 104 ? 46.027 5.439 88.524 1.00 11.30 104 ASP A O 1
ATOM 799 N N . GLN A 1 105 ? 46.159 7.683 88.770 1.00 11.71 105 GLN A N 1
ATOM 800 C CA . GLN A 1 105 ? 46.641 7.620 90.150 1.00 12.61 105 GLN A CA 1
ATOM 801 C C . GLN A 1 105 ? 45.593 7.021 91.064 1.00 12.28 105 GLN A C 1
ATOM 802 O O . GLN A 1 105 ? 45.887 6.191 91.934 1.00 14.27 105 GLN A O 1
ATOM 808 N N . TYR A 1 106 ? 44.344 7.417 90.853 1.00 11.32 106 TYR A N 1
ATOM 809 C CA . TYR A 1 106 ? 43.256 7.002 91.732 1.00 10.54 106 TYR A CA 1
ATOM 810 C C . TYR A 1 106 ? 42.303 5.972 91.111 1.00 10.41 106 TYR A C 1
ATOM 811 O O . TYR A 1 106 ? 41.313 5.579 91.734 1.00 10.69 106 TYR A O 1
ATOM 820 N N . LYS A 1 107 ? 42.640 5.494 89.918 1.00 10.58 107 LYS A N 1
ATOM 821 C CA . LYS A 1 107 ? 41.850 4.507 89.197 1.00 11.37 107 LYS A CA 1
ATOM 822 C C . LYS A 1 107 ? 40.399 4.973 89.054 1.00 10.23 107 LYS A C 1
ATOM 823 O O . LYS A 1 107 ? 39.453 4.237 89.353 1.00 11.38 107 LYS A O 1
ATOM 829 N N . ILE A 1 108 ? 40.248 6.188 88.557 1.00 9.02 108 ILE A N 1
ATOM 830 C CA . ILE A 1 108 ? 38.927 6.773 88.339 1.00 8.88 108 ILE A CA 1
ATOM 831 C C . ILE A 1 108 ? 38.533 6.562 86.896 1.00 8.58 108 ILE A C 1
ATOM 832 O O . ILE A 1 108 ? 39.155 7.122 85.992 1.00 8.95 108 ILE A O 1
ATOM 837 N N . THR A 1 109 ? 37.489 5.755 86.703 1.00 8.77 109 THR A N 1
ATOM 838 C CA . THR A 1 109 ? 36.954 5.414 85.378 1.00 9.26 109 THR A CA 1
ATOM 839 C C . THR A 1 109 ? 35.516 5.845 85.176 1.00 8.30 109 THR A C 1
ATOM 840 O O . THR A 1 109 ? 35.045 5.843 84.050 1.00 8.46 109 THR A O 1
ATOM 844 N N . ASN A 1 110 ? 34.820 6.165 86.265 1.00 8.93 110 ASN A N 1
ATOM 845 C CA . ASN A 1 110 ? 33.379 6.399 86.213 1.00 8.30 110 ASN A CA 1
ATOM 846 C C . ASN A 1 110 ? 33.034 7.593 87.096 1.00 6.48 110 ASN A C 1
ATOM 847 O O . ASN A 1 110 ? 33.538 7.733 88.217 1.00 7.75 110 ASN A O 1
ATOM 852 N N . ILE A 1 111 ? 32.142 8.441 86.612 1.00 8.00 111 ILE A N 1
ATOM 853 C CA . ILE A 1 111 ? 31.727 9.601 87.346 1.00 7.79 111 ILE A CA 1
ATOM 854 C C . ILE A 1 111 ? 31.081 9.192 88.680 1.00 8.37 111 ILE A C 1
ATOM 855 O O . ILE A 1 111 ? 31.093 9.946 89.623 1.00 7.60 111 ILE A O 1
ATOM 860 N N . ALA A 1 112 ? 30.558 7.976 88.776 1.00 7.62 112 ALA A N 1
ATOM 861 C CA . ALA A 1 112 ? 29.980 7.511 90.033 1.00 8.15 112 ALA A CA 1
ATOM 862 C C . ALA A 1 112 ? 30.995 7.499 91.166 1.00 8.15 112 ALA A C 1
ATOM 863 O O . ALA A 1 112 ? 30.619 7.617 92.345 1.00 8.38 112 ALA A O 1
ATOM 865 N N . GLN A 1 113 ? 32.271 7.364 90.826 1.00 8.01 113 GLN A N 1
ATOM 866 C CA . GLN A 1 113 ? 33.288 7.380 91.864 1.00 8.14 113 GLN A CA 1
ATOM 867 C C . GLN A 1 113 ? 33.378 8.720 92.582 1.00 8.69 113 GLN A C 1
ATOM 868 O O . GLN A 1 113 ? 33.884 8.777 93.693 1.00 9.17 113 GLN A O 1
ATOM 874 N N . LEU A 1 114 ? 32.843 9.789 91.978 1.00 8.29 114 LEU A N 1
ATOM 875 C CA . LEU A 1 114 ? 32.892 11.119 92.597 1.00 8.72 114 LEU A CA 1
ATOM 876 C C . LEU A 1 114 ? 31.801 11.267 93.669 1.00 8.60 114 LEU A C 1
ATOM 877 O O . LEU A 1 114 ? 31.698 12.292 94.299 1.00 9.86 114 LEU A O 1
ATOM 882 N N . LYS A 1 115 ? 31.022 10.204 93.909 1.00 8.59 115 LYS A N 1
ATOM 883 C CA . LYS A 1 115 ? 30.181 10.127 95.096 1.00 9.37 115 LYS A CA 1
ATOM 884 C C . LYS A 1 115 ? 30.985 9.989 96.374 1.00 8.94 115 LYS A C 1
ATOM 885 O O . LYS A 1 115 ? 30.482 10.321 97.438 1.00 10.68 115 LYS A O 1
ATOM 891 N N . ASP A 1 116 ? 32.224 9.523 96.259 1.00 9.80 116 ASP A N 1
ATOM 892 C CA . ASP A 1 116 ? 33.114 9.465 97.412 1.00 9.75 116 ASP A CA 1
ATOM 893 C C . ASP A 1 116 ? 33.666 10.879 97.636 1.00 10.74 116 ASP A C 1
ATOM 894 O O . ASP A 1 116 ? 34.359 11.387 96.767 1.00 10.40 116 ASP A O 1
ATOM 899 N N . PRO A 1 117 ? 33.355 11.521 98.756 1.00 10.80 117 PRO A N 1
ATOM 900 C CA . PRO A 1 117 ? 33.853 12.888 98.977 1.00 11.82 117 PRO A CA 1
ATOM 901 C C . PRO A 1 117 ? 35.383 13.011 98.900 1.00 12.79 117 PRO A C 1
ATOM 902 O O . PRO A 1 117 ? 35.866 14.081 98.536 1.00 13.07 117 PRO A O 1
ATOM 906 N N . LYS A 1 118 ? 36.127 11.954 99.207 1.00 13.32 118 LYS A N 1
ATOM 907 C CA . LYS A 1 118 ? 37.585 11.988 99.153 1.00 14.97 118 LYS A CA 1
ATOM 908 C C . LYS A 1 118 ? 38.093 12.057 97.709 1.00 13.77 118 LYS A C 1
ATOM 909 O O . LYS A 1 118 ? 39.151 12.623 97.436 1.00 14.53 118 LYS A O 1
ATOM 915 N N . ILE A 1 119 ? 37.335 11.485 96.786 1.00 12.01 119 ILE A N 1
ATOM 916 C CA . ILE A 1 119 ? 37.647 11.594 95.360 1.00 11.19 119 ILE A CA 1
ATOM 917 C C . ILE A 1 119 ? 37.182 12.948 94.808 1.00 10.10 119 ILE A C 1
ATOM 918 O O . ILE A 1 119 ? 37.914 13.653 94.085 1.00 10.27 119 ILE A O 1
ATOM 923 N N . ALA A 1 120 ? 35.968 13.339 95.164 1.00 9.29 120 ALA A N 1
ATOM 924 C CA . ALA A 1 120 ? 35.432 14.590 94.695 1.00 8.19 120 ALA A CA 1
ATOM 925 C C . ALA A 1 120 ? 36.322 15.766 95.105 1.00 9.46 120 ALA A C 1
ATOM 926 O O . ALA A 1 120 ? 36.516 16.694 94.345 1.00 9.97 120 ALA A O 1
ATOM 928 N N . LYS A 1 121 ? 36.862 15.705 96.313 1.00 10.01 121 LYS A N 1
ATOM 929 C CA . LYS A 1 121 ? 37.658 16.797 96.830 1.00 10.91 121 LYS A CA 1
ATOM 930 C C . LYS A 1 121 ? 38.902 17.036 95.970 1.00 10.38 121 LYS A C 1
ATOM 931 O O . LYS A 1 121 ? 39.416 18.134 95.972 1.00 10.53 121 LYS A O 1
ATOM 937 N N . LEU A 1 122 ? 39.398 16.017 95.268 1.00 10.08 122 LEU A N 1
ATOM 938 C CA . LEU A 1 122 ? 40.552 16.177 94.377 1.00 9.97 122 LEU A CA 1
ATOM 939 C C . LEU A 1 122 ? 40.294 17.253 93.337 1.00 9.84 122 LEU A C 1
ATOM 940 O O . LEU A 1 122 ? 41.212 17.937 92.871 1.00 10.42 122 LEU A O 1
ATOM 945 N N . PHE A 1 123 ? 39.025 17.422 92.984 1.00 9.83 123 PHE A N 1
ATOM 946 C CA . PHE A 1 123 ? 38.596 18.338 91.948 1.00 8.79 123 PHE A CA 1
ATOM 947 C C . PHE A 1 123 ? 37.968 19.618 92.459 1.00 9.06 123 PHE A C 1
ATOM 948 O O . PHE A 1 123 ? 37.405 20.385 91.692 1.00 9.50 123 PHE A O 1
ATOM 956 N N . ASP A 1 124 ? 38.094 19.867 93.755 1.00 10.07 124 ASP A N 1
ATOM 957 C CA . ASP A 1 124 ? 37.541 21.050 94.391 1.00 11.09 124 ASP A CA 1
ATOM 958 C C . ASP A 1 124 ? 38.478 22.229 94.135 1.00 12.51 124 ASP A C 1
ATOM 959 O O . ASP A 1 124 ? 39.643 22.181 94.505 1.00 15.55 124 ASP A O 1
ATOM 964 N N . THR A 1 125 ? 37.978 23.273 93.495 1.00 13.13 125 THR A N 1
ATOM 965 C CA . THR A 1 125 ? 38.790 24.469 93.223 1.00 14.48 125 THR A CA 1
ATOM 966 C C . THR A 1 125 ? 38.424 25.659 94.090 1.00 16.08 125 THR A C 1
ATOM 967 O O . THR A 1 125 ? 39.139 26.652 94.071 1.00 17.79 125 THR A O 1
ATOM 971 N N . ASN A 1 126 ? 37.323 25.581 94.823 1.00 16.21 126 ASN A N 1
ATOM 972 C CA . ASN A 1 126 ? 36.863 26.735 95.601 1.00 17.65 126 ASN A CA 1
ATOM 973 C C . ASN A 1 126 ? 36.794 26.514 97.098 1.00 18.17 126 ASN A C 1
ATOM 974 O O . ASN A 1 126 ? 36.382 27.416 97.823 1.00 19.33 126 ASN A O 1
ATOM 979 N N . GLY A 1 127 ? 37.209 25.338 97.561 1.00 18.38 127 GLY A N 1
ATOM 980 C CA . GLY A 1 127 ? 37.346 25.077 98.976 1.00 18.88 127 GLY A CA 1
ATOM 981 C C . GLY A 1 127 ? 36.117 24.557 99.679 1.00 18.46 127 GLY A C 1
ATOM 982 O O . GLY A 1 127 ? 36.147 24.336 100.900 1.00 20.87 127 GLY A O 1
ATOM 983 N N . ASP A 1 128 ? 35.030 24.331 98.959 1.00 18.09 128 ASP A N 1
ATOM 984 C CA . ASP A 1 128 ? 33.798 23.870 99.608 1.00 17.21 128 ASP A CA 1
ATOM 985 C C . ASP A 1 128 ? 33.683 22.335 99.711 1.00 17.05 128 ASP A C 1
ATOM 986 O O . ASP A 1 128 ? 32.668 21.809 100.157 1.00 17.56 128 ASP A O 1
ATOM 991 N N . GLY A 1 129 ? 34.716 21.625 99.281 1.00 16.22 129 GLY A N 1
ATOM 992 C CA . GLY A 1 129 ? 34.755 20.168 99.354 1.00 15.65 129 GLY A CA 1
ATOM 993 C C . GLY A 1 129 ? 34.208 19.459 98.126 1.00 15.18 129 GLY A C 1
ATOM 994 O O . GLY A 1 129 ? 34.564 18.296 97.864 1.00 17.09 129 GLY A O 1
ATOM 995 N N . LYS A 1 130 ? 33.345 20.138 97.387 1.00 13.43 130 LYS A N 1
ATOM 996 C CA . LYS A 1 130 ? 32.722 19.560 96.202 1.00 12.26 130 LYS A CA 1
ATOM 997 C C . LYS A 1 130 ? 33.590 19.699 94.953 1.00 11.84 130 LYS A C 1
ATOM 998 O O . LYS A 1 130 ? 34.219 20.727 94.741 1.00 11.98 130 LYS A O 1
ATOM 1004 N N . ALA A 1 131 ? 33.573 18.669 94.112 1.00 9.68 131 ALA A N 1
ATOM 1005 C CA . ALA A 1 131 ? 34.222 18.728 92.812 1.00 8.97 131 ALA A CA 1
ATOM 1006 C C . ALA A 1 131 ? 33.623 19.837 91.995 1.00 9.12 131 ALA A C 1
ATOM 1007 O O . ALA A 1 131 ? 32.409 19.930 91.902 1.00 9.16 131 ALA A O 1
ATOM 1009 N N . ASP A 1 132 ? 34.463 20.645 91.350 1.00 8.14 132 ASP A N 1
ATOM 1010 C CA . ASP A 1 132 ? 34.010 21.740 90.508 1.00 8.65 132 ASP A CA 1
ATOM 1011 C C . ASP A 1 132 ? 34.039 21.331 89.035 1.00 8.45 132 ASP A C 1
ATOM 1012 O O . ASP A 1 132 ? 35.108 21.220 88.415 1.00 10.64 132 ASP A O 1
ATOM 1017 N N . LEU A 1 133 ? 32.853 21.019 88.522 1.00 8.04 133 LEU A N 1
ATOM 1018 C CA . LEU A 1 133 ? 32.703 20.631 87.122 1.00 7.88 133 LEU A CA 1
ATOM 1019 C C . LEU A 1 133 ? 32.550 21.863 86.264 1.00 7.34 133 LEU A C 1
ATOM 1020 O O . LEU A 1 133 ? 31.597 22.616 86.456 1.00 8.08 133 LEU A O 1
ATOM 1025 N N . THR A 1 134 ? 33.445 22.061 85.308 1.00 6.44 134 THR A N 1
ATOM 1026 C CA . THR A 1 134 ? 33.287 23.151 84.364 1.00 7.11 134 THR A CA 1
ATOM 1027 C C . THR A 1 134 ? 32.194 22.754 83.399 1.00 7.29 134 THR A C 1
ATOM 1028 O O . THR A 1 134 ? 32.344 21.821 82.615 1.00 7.39 134 THR A O 1
ATOM 1032 N N . GLY A 1 135 ? 31.089 23.474 83.450 1.00 6.99 135 GLY A N 1
ATOM 1033 C CA . GLY A 1 135 ? 29.915 23.113 82.677 1.00 7.37 135 GLY A CA 1
AT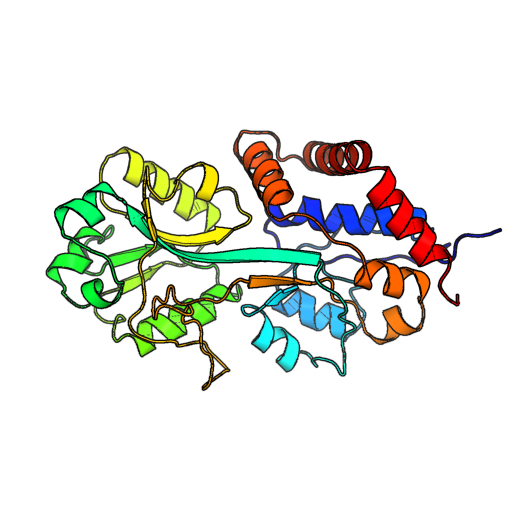OM 1034 C C . GLY A 1 135 ? 29.306 24.219 81.856 1.00 6.61 135 GLY A C 1
ATOM 1035 O O . GLY A 1 135 ? 29.949 25.197 81.475 1.00 7.63 135 GLY A O 1
ATOM 1036 N N . CYS A 1 136 ? 28.023 24.053 81.594 1.00 7.15 136 CYS A N 1
ATOM 1037 C CA . CYS A 1 136 ? 27.411 24.684 80.450 1.00 6.24 136 CYS A CA 1
ATOM 1038 C C . CYS A 1 136 ? 26.729 26.022 80.755 1.00 6.01 136 CYS A C 1
ATOM 1039 O O . CYS A 1 136 ? 26.133 26.225 81.814 1.00 6.41 136 CYS A O 1
ATOM 1042 N N . ASN A 1 137 ? 26.776 26.927 79.795 1.00 5.68 137 ASN A N 1
ATOM 1043 C CA . ASN A 1 137 ? 26.113 28.226 79.954 1.00 6.21 137 ASN A CA 1
ATOM 1044 C C . ASN A 1 137 ? 24.612 28.021 80.133 1.00 6.99 137 ASN A C 1
ATOM 1045 O O . ASN A 1 137 ? 24.031 27.132 79.507 1.00 6.94 137 ASN A O 1
ATOM 1050 N N . PRO A 1 138 ? 23.962 28.848 80.944 1.00 6.44 138 PRO A N 1
ATOM 1051 C CA . PRO A 1 138 ? 22.508 28.774 81.022 1.00 6.98 138 PRO A CA 1
ATOM 1052 C C . PRO A 1 138 ? 21.920 28.879 79.623 1.00 7.20 138 PRO A C 1
ATOM 1053 O O . PRO A 1 138 ? 22.312 29.731 78.837 1.00 8.12 138 PRO A O 1
ATOM 1057 N N . GLY A 1 139 ? 20.994 27.987 79.314 1.00 7.34 139 GLY A N 1
ATOM 1058 C CA . GLY A 1 139 ? 20.346 27.997 78.023 1.00 7.07 139 GLY A CA 1
ATOM 1059 C C . GLY A 1 139 ? 20.909 27.039 76.998 1.00 7.77 139 GLY A C 1
ATOM 1060 O O . GLY A 1 139 ? 20.281 26.813 75.965 1.00 9.74 139 GLY A O 1
ATOM 1061 N N . TRP A 1 140 ? 22.103 26.524 77.254 1.00 6.80 140 TRP A N 1
ATOM 1062 C CA . TRP A 1 140 ? 22.643 25.477 76.401 1.00 6.81 140 TRP A CA 1
ATOM 1063 C C . TRP A 1 140 ? 21.907 24.180 76.714 1.00 7.33 140 TRP A C 1
ATOM 1064 O O . TRP A 1 140 ? 21.547 23.932 77.857 1.00 8.20 140 TRP A O 1
ATOM 1075 N N . GLY A 1 141 ? 21.692 23.333 75.702 1.00 6.78 141 GLY A N 1
ATOM 1076 C CA . GLY A 1 141 ? 21.062 22.033 75.942 1.00 6.92 141 GLY A CA 1
ATOM 1077 C C . GLY A 1 141 ? 21.850 21.185 76.910 1.00 7.24 141 GLY A C 1
ATOM 1078 O O . GLY A 1 141 ? 21.269 20.424 77.713 1.00 8.13 141 GLY A O 1
ATOM 1079 N N . CYS A 1 142 ? 23.170 21.356 76.921 1.00 6.91 142 CYS A N 1
ATOM 1080 C CA . CYS A 1 142 ? 23.991 20.567 77.828 1.00 6.67 142 CYS A CA 1
ATOM 1081 C C . CYS A 1 142 ? 23.806 20.956 79.286 1.00 6.68 142 CYS A C 1
ATOM 1082 O O . CYS A 1 142 ? 24.097 20.173 80.186 1.00 7.64 142 CYS A O 1
ATOM 1085 N N . GLU A 1 143 ? 23.280 22.153 79.545 1.00 6.96 143 GLU A N 1
ATOM 1086 C CA . GLU A 1 143 ? 22.931 22.507 80.908 1.00 7.39 143 GLU A CA 1
ATOM 1087 C C . GLU A 1 143 ? 21.917 21.500 81.466 1.00 7.16 143 GLU A C 1
ATOM 1088 O O . GLU A 1 143 ? 22.088 20.950 82.546 1.00 7.45 143 GLU A O 1
ATOM 1094 N N . GLY A 1 144 ? 20.859 21.258 80.720 1.00 7.61 144 GLY A N 1
ATOM 1095 C CA . GLY A 1 144 ? 19.829 20.365 81.169 1.00 7.68 144 GLY A CA 1
ATOM 1096 C C . GLY A 1 144 ? 20.311 18.950 81.303 1.00 7.26 144 GLY A C 1
ATOM 1097 O O . GLY A 1 144 ? 19.933 18.249 82.245 1.00 8.46 144 GLY A O 1
ATOM 1098 N N . ALA A 1 145 ? 21.127 18.502 80.360 1.00 6.98 145 ALA A N 1
ATOM 1099 C CA . ALA A 1 145 ? 21.635 17.150 80.417 1.00 7.07 145 ALA A CA 1
ATOM 1100 C C . ALA A 1 145 ? 22.507 16.942 81.676 1.00 6.33 145 ALA A C 1
ATOM 1101 O O . ALA A 1 145 ? 22.359 15.971 82.373 1.00 7.25 145 ALA A O 1
ATOM 1103 N N . ILE A 1 146 ? 23.449 17.837 81.914 1.00 6.08 146 ILE A N 1
ATOM 1104 C CA . ILE A 1 146 ? 24.320 17.721 83.092 1.00 5.97 146 ILE A CA 1
ATOM 1105 C C . ILE A 1 146 ? 23.502 17.769 84.368 1.00 6.09 146 ILE A C 1
ATOM 1106 O O . ILE A 1 146 ? 23.711 16.973 85.238 1.00 6.62 146 ILE A O 1
ATOM 1111 N N . ASN A 1 147 ? 22.598 18.736 84.492 1.00 6.24 147 ASN A N 1
ATOM 1112 C CA . ASN A 1 147 ? 21.824 18.834 85.729 1.00 6.76 147 ASN A CA 1
ATOM 1113 C C . ASN A 1 147 ? 21.024 17.544 85.944 1.00 6.96 147 ASN A C 1
ATOM 1114 O O . ASN A 1 147 ? 20.959 17.036 87.052 1.00 7.18 147 ASN A O 1
ATOM 1119 N N . HIS A 1 148 ? 20.461 17.000 84.879 1.00 6.87 148 HIS A N 1
ATOM 1120 C CA . HIS A 1 148 ? 19.692 15.755 84.973 1.00 6.73 148 HIS A CA 1
ATOM 1121 C C . HIS A 1 148 ? 20.544 14.614 85.486 1.00 6.84 148 HIS A C 1
ATOM 1122 O O . HIS A 1 148 ? 20.132 13.825 86.341 1.00 8.27 148 HIS A O 1
ATOM 1129 N N . GLN A 1 149 ? 21.734 14.509 84.927 1.00 6.98 149 GLN A N 1
ATOM 1130 C CA . GLN A 1 149 ? 22.627 13.415 85.237 1.00 6.42 149 GLN A CA 1
ATOM 1131 C C . GLN A 1 149 ? 23.222 13.522 86.636 1.00 7.06 149 GLN A C 1
ATOM 1132 O O . GLN A 1 149 ? 23.357 12.507 87.327 1.00 7.86 149 GLN A O 1
ATOM 1138 N N . LEU A 1 150 ? 23.592 14.718 87.072 1.00 7.00 150 LEU A N 1
ATOM 1139 C CA . LEU A 1 150 ? 24.134 14.864 88.404 1.00 6.87 150 LEU A CA 1
ATOM 1140 C C . LEU A 1 150 ? 23.094 14.427 89.431 1.00 8.13 150 LEU A C 1
ATOM 1141 O O . LEU A 1 150 ? 23.445 13.762 90.393 1.00 8.27 150 LEU A O 1
ATOM 1146 N N . ALA A 1 151 ? 21.825 14.752 89.196 1.00 8.07 151 ALA A N 1
ATOM 1147 C CA . ALA A 1 151 ? 20.756 14.262 90.071 1.00 8.61 151 ALA A CA 1
ATOM 1148 C C . ALA A 1 151 ? 20.598 12.765 89.983 1.00 8.49 151 ALA A C 1
ATOM 1149 O O . ALA A 1 151 ? 20.562 12.085 91.025 1.00 8.96 151 ALA A O 1
ATOM 1151 N N . ALA A 1 152 ? 20.494 12.233 88.764 1.00 8.74 152 ALA A N 1
ATOM 1152 C CA . ALA A 1 152 ? 20.254 10.796 88.564 1.00 8.68 152 ALA A CA 1
ATOM 1153 C C . ALA A 1 152 ? 21.364 9.950 89.193 1.00 8.79 152 ALA A C 1
ATOM 1154 O O . ALA A 1 152 ? 21.128 8.856 89.707 1.00 9.70 152 ALA A O 1
ATOM 1156 N N . TYR A 1 153 ? 22.588 10.453 89.129 1.00 8.42 153 TYR A N 1
ATOM 1157 C CA . TYR A 1 153 ? 23.748 9.698 89.590 1.00 7.20 153 TYR A CA 1
ATOM 1158 C C . TYR A 1 153 ? 24.085 10.004 91.037 1.00 7.17 153 TYR A C 1
ATOM 1159 O O . TYR A 1 153 ? 25.110 9.558 91.524 1.00 7.35 153 TYR A O 1
ATOM 1168 N N . GLU A 1 154 ? 23.218 10.736 91.726 1.00 8.30 154 GLU A N 1
ATOM 1169 C CA . GLU A 1 154 ? 23.392 11.023 93.169 1.00 7.75 154 GLU A CA 1
ATOM 1170 C C . GLU A 1 154 ? 24.727 11.732 93.457 1.00 7.67 154 GLU A C 1
ATOM 1171 O O . GLU A 1 154 ? 25.444 11.453 94.439 1.00 7.92 154 GLU A O 1
ATOM 1177 N N . LEU A 1 155 ? 25.026 12.690 92.574 1.00 7.71 155 LEU A N 1
ATOM 1178 C CA . LEU A 1 155 ? 26.239 13.474 92.611 1.00 7.94 155 LEU A CA 1
ATOM 1179 C C . LEU A 1 155 ? 26.064 14.888 93.134 1.00 8.89 155 LEU A C 1
ATOM 1180 O O . LEU A 1 155 ? 27.055 15.585 93.293 1.00 8.76 155 LEU A O 1
ATOM 1185 N N . THR A 1 156 ? 24.843 15.341 93.407 1.00 9.59 156 THR A N 1
ATOM 1186 C CA . THR A 1 156 ? 24.685 16.754 93.766 1.00 11.25 156 THR A CA 1
ATOM 1187 C C . THR A 1 156 ? 25.297 17.131 95.109 1.00 11.79 156 THR A C 1
ATOM 1188 O O . THR A 1 156 ? 25.589 18.292 95.337 1.00 12.32 156 THR A O 1
ATOM 1192 N N . ASN A 1 157 ? 25.497 16.181 96.004 1.00 11.03 157 ASN A N 1
ATOM 1193 C CA . ASN A 1 157 ? 26.137 16.530 97.269 1.00 12.36 157 ASN A CA 1
ATOM 1194 C C . ASN A 1 157 ? 27.662 16.658 97.190 1.00 11.19 157 ASN A C 1
ATOM 1195 O O . ASN A 1 157 ? 28.272 17.227 98.093 1.00 12.73 157 ASN A O 1
ATOM 1200 N N . THR A 1 158 ? 28.272 16.135 96.130 1.00 9.87 158 THR A N 1
ATOM 1201 C CA . THR A 1 158 ? 29.730 16.129 95.984 1.00 8.78 158 THR A CA 1
ATOM 1202 C C . THR A 1 158 ? 30.232 16.802 94.711 1.00 8.40 158 THR A C 1
ATOM 1203 O O . THR A 1 158 ? 31.437 16.921 94.542 1.00 8.84 158 THR A O 1
ATOM 1207 N N . VAL A 1 159 ? 29.330 17.271 93.856 1.00 7.37 159 VAL A N 1
ATOM 1208 C CA . VAL A 1 159 ? 29.695 17.886 92.575 1.00 6.97 159 VAL A CA 1
ATOM 1209 C C . VAL A 1 159 ? 28.856 19.148 92.379 1.00 7.27 159 VAL A C 1
ATOM 1210 O O . VAL A 1 159 ? 27.652 19.133 92.584 1.00 9.08 159 VAL A O 1
ATOM 1214 N N . THR A 1 160 ? 29.541 20.251 92.056 1.00 7.99 160 THR A N 1
ATOM 1215 C CA . THR A 1 160 ? 28.937 21.497 91.656 1.00 9.13 160 THR A CA 1
ATOM 1216 C C . THR A 1 160 ? 29.063 21.687 90.159 1.00 8.83 160 THR A C 1
ATOM 1217 O O . THR A 1 160 ? 30.176 21.604 89.602 1.00 8.81 160 THR A O 1
ATOM 1221 N N . HIS A 1 161 ? 27.942 21.979 89.525 1.00 8.46 161 HIS A N 1
ATOM 1222 C CA . HIS A 1 161 ? 27.916 22.343 88.119 1.00 8.71 161 HIS A CA 1
ATOM 1223 C C . HIS A 1 161 ? 28.243 23.828 88.031 1.00 8.49 161 HIS A C 1
ATOM 1224 O O . HIS A 1 161 ? 27.399 24.694 88.341 1.00 9.08 161 HIS A O 1
ATOM 1231 N N . ASN A 1 162 ? 29.490 24.130 87.683 1.00 7.96 162 ASN A N 1
ATOM 1232 C CA . ASN A 1 162 ? 29.918 25.516 87.513 1.00 8.31 162 ASN A CA 1
ATOM 1233 C C . ASN A 1 162 ? 29.480 26.030 86.160 1.00 9.03 162 ASN A C 1
ATOM 1234 O O . ASN A 1 162 ? 29.783 25.448 85.131 1.00 9.02 162 ASN A O 1
ATOM 1239 N N . GLN A 1 163 ? 28.747 27.119 86.198 1.00 9.09 163 GLN A N 1
ATOM 1240 C CA . GLN A 1 163 ? 28.137 27.726 85.045 1.00 8.34 163 GLN A CA 1
ATOM 1241 C C . GLN A 1 163 ? 28.495 29.204 84.957 1.00 8.79 163 GLN A C 1
ATOM 1242 O O . GLN A 1 163 ? 28.668 29.908 85.971 1.00 9.68 163 GLN A O 1
ATOM 1248 N N . GLY A 1 164 ? 28.619 29.665 83.733 1.00 8.43 164 GLY A N 1
ATOM 1249 C CA . GLY A 1 164 ? 28.935 31.055 83.462 1.00 8.08 164 GLY A CA 1
ATOM 1250 C C . GLY A 1 164 ? 29.235 31.151 81.994 1.00 8.37 164 GLY A C 1
ATOM 1251 O O . GLY A 1 164 ? 28.352 30.927 81.136 1.00 9.54 164 GLY A O 1
ATOM 1252 N N . ASN A 1 165 ? 30.474 31.496 81.708 1.00 8.41 165 ASN A N 1
ATOM 1253 C CA . ASN A 1 165 ? 30.989 31.577 80.364 1.00 8.10 165 ASN A CA 1
ATOM 1254 C C . ASN A 1 165 ? 31.923 30.368 80.186 1.00 7.73 165 ASN A C 1
ATOM 1255 O O . ASN A 1 165 ? 33.056 30.389 80.660 1.00 8.55 165 ASN A O 1
ATOM 1260 N N . TYR A 1 166 ? 31.425 29.325 79.527 1.00 7.22 166 TYR A N 1
ATOM 1261 C CA . TYR A 1 166 ? 32.169 28.082 79.381 1.00 7.52 166 TYR A CA 1
ATOM 1262 C C . TYR A 1 166 ? 33.526 28.289 78.749 1.00 7.36 166 TYR A C 1
ATOM 1263 O O . TYR A 1 166 ? 34.517 27.740 79.234 1.00 7.25 166 TYR A O 1
ATOM 1272 N N . ALA A 1 167 ? 33.579 29.065 77.675 1.00 8.13 167 ALA A N 1
ATOM 1273 C CA . ALA A 1 167 ? 34.830 29.271 76.988 1.00 8.31 167 ALA A CA 1
ATOM 1274 C C . ALA A 1 167 ? 35.866 29.872 77.930 1.00 8.09 167 ALA A C 1
ATOM 1275 O O . ALA A 1 167 ? 37.018 29.439 77.942 1.00 8.92 167 ALA A O 1
ATOM 1277 N N . ALA A 1 168 ? 35.472 30.904 78.672 1.00 8.43 168 ALA A N 1
ATOM 1278 C CA . ALA A 1 168 ? 36.378 31.537 79.612 1.00 8.74 168 ALA A CA 1
ATOM 1279 C C . ALA A 1 168 ? 36.776 30.609 80.739 1.00 8.85 168 ALA A C 1
ATOM 1280 O O . ALA A 1 168 ? 37.948 30.556 81.131 1.00 10.29 168 ALA A O 1
ATOM 1282 N N . MET A 1 169 ? 35.813 29.858 81.266 1.00 9.15 169 MET A N 1
ATOM 1283 C CA . MET A 1 169 ? 36.095 28.907 82.322 1.00 8.85 169 MET A CA 1
ATOM 1284 C C . MET A 1 169 ? 37.028 27.810 81.858 1.00 8.45 169 MET A C 1
ATOM 1285 O O . MET A 1 169 ? 37.856 27.344 82.629 1.00 9.37 169 MET A O 1
ATOM 1294 N N . MET A 1 170 ? 36.904 27.390 80.613 1.00 8.63 170 MET A N 1
ATOM 1295 C CA . MET A 1 170 ? 37.807 26.350 80.116 1.00 8.41 170 MET A CA 1
ATOM 1296 C C . MET A 1 170 ? 39.223 26.870 79.960 1.00 8.88 170 MET A C 1
ATOM 1297 O O . MET A 1 170 ? 40.159 26.100 80.116 1.00 9.51 170 MET A O 1
ATOM 1302 N N . ALA A 1 171 ? 39.389 28.148 79.652 1.00 8.87 171 ALA A N 1
ATOM 1303 C CA . ALA A 1 171 ? 40.741 28.733 79.699 1.00 9.37 171 ALA A CA 1
ATOM 1304 C C . ALA A 1 171 ? 41.327 28.593 81.103 1.00 9.74 171 ALA A C 1
ATOM 1305 O O . ALA A 1 171 ? 42.477 28.202 81.263 1.00 9.92 171 ALA A O 1
ATOM 1307 N N . ASP A 1 172 ? 40.522 28.851 82.135 1.00 8.84 172 ASP A N 1
ATOM 1308 C CA . ASP A 1 172 ? 40.955 28.694 83.513 1.00 9.56 172 ASP A CA 1
ATOM 1309 C C . ASP A 1 172 ? 41.228 27.209 83.841 1.00 9.61 172 ASP A C 1
ATOM 1310 O O . ASP A 1 172 ? 42.211 26.874 84.490 1.00 11.08 172 ASP A O 1
ATOM 1315 N N . THR A 1 173 ? 40.371 26.317 83.369 1.00 8.91 173 THR A N 1
ATOM 1316 C CA . THR A 1 173 ? 40.585 24.905 83.592 1.00 8.88 173 THR A CA 1
ATOM 1317 C C . THR A 1 173 ? 41.891 24.401 82.956 1.00 8.30 173 THR A C 1
ATOM 1318 O O . THR A 1 173 ? 42.627 23.630 83.590 1.00 8.97 173 THR A O 1
ATOM 1322 N N . ILE A 1 174 ? 42.171 24.840 81.737 1.00 9.21 174 ILE A N 1
ATOM 1323 C CA . ILE A 1 174 ? 43.390 24.440 81.055 1.00 9.23 174 ILE A CA 1
ATOM 1324 C C . ILE A 1 174 ? 44.586 25.006 81.783 1.00 9.82 174 ILE A C 1
ATOM 1325 O O . ILE A 1 174 ? 45.577 24.318 81.918 1.00 9.13 174 ILE A O 1
ATOM 1330 N N . SER A 1 175 ? 44.482 26.235 82.277 1.00 9.55 175 SER A N 1
ATOM 1331 C CA . SER A 1 175 ? 45.603 26.835 83.026 1.00 10.04 175 SER A CA 1
ATOM 1332 C C . SER A 1 175 ? 45.893 26.039 84.304 1.00 10.37 175 SER A C 1
ATOM 1333 O O . SER A 1 175 ? 47.061 25.769 84.664 1.00 11.52 175 SER A O 1
ATOM 1336 N N . ARG A 1 176 ? 44.834 25.648 84.998 1.00 10.37 176 ARG A N 1
ATOM 1337 C CA . ARG A 1 176 ? 44.946 24.792 86.175 1.00 10.56 176 ARG A CA 1
ATOM 1338 C C . ARG A 1 176 ? 45.546 23.441 85.833 1.00 10.35 176 ARG A C 1
ATOM 1339 O O . ARG A 1 176 ? 46.391 22.910 86.561 1.00 9.80 176 ARG A O 1
ATOM 1347 N N . TYR A 1 177 ? 45.086 22.865 84.728 1.00 10.00 177 TYR A N 1
ATOM 1348 C CA . TYR A 1 177 ? 45.635 21.611 84.249 1.00 9.86 177 TYR A CA 1
ATOM 1349 C C . TYR A 1 177 ? 47.147 21.726 84.085 1.00 11.30 177 TYR A C 1
ATOM 1350 O O . TYR A 1 177 ? 47.889 20.832 84.503 1.00 11.42 177 TYR A O 1
ATOM 1359 N N . LYS A 1 178 ? 47.580 22.838 83.532 1.00 11.45 178 LYS A N 1
ATOM 1360 C CA . LYS A 1 178 ? 49.004 23.028 83.243 1.00 12.91 178 LYS A CA 1
ATOM 1361 C C . LYS A 1 178 ? 49.834 23.182 84.525 1.00 13.97 178 LYS A C 1
ATOM 1362 O O . LYS A 1 178 ? 51.069 22.954 84.492 1.00 14.66 178 LYS A O 1
ATOM 1368 N N . GLU A 1 179 ? 49.187 23.546 85.633 1.00 14.68 179 GLU A N 1
ATOM 1369 C CA . GLU A 1 179 ? 49.825 23.581 86.966 1.00 15.86 179 GLU A CA 1
ATOM 1370 C C . GLU A 1 179 ? 49.981 22.184 87.575 1.00 16.19 179 GLU A C 1
ATOM 1371 O O . GLU A 1 179 ? 50.570 22.036 88.656 1.00 17.20 179 GLU A O 1
ATOM 1377 N N . GLY A 1 180 ? 49.403 21.179 86.917 1.00 15.51 180 GLY A N 1
ATOM 1378 C CA . GLY A 1 180 ? 49.412 19.804 87.395 1.00 15.74 180 GLY A CA 1
ATOM 1379 C C . GLY A 1 180 ? 48.334 19.477 88.411 1.00 15.32 180 GLY A C 1
ATOM 1380 O O . GLY A 1 180 ? 48.423 18.459 89.110 1.00 16.85 180 GLY A O 1
ATOM 1381 N N . LYS A 1 181 ? 47.308 20.321 88.504 1.00 14.41 181 LYS A N 1
ATOM 1382 C CA . LYS A 1 181 ? 46.210 20.084 89.432 1.00 14.57 181 LYS A CA 1
ATOM 1383 C C . LYS A 1 181 ? 45.069 19.352 88.742 1.00 13.39 181 LYS A C 1
ATOM 1384 O O . LYS A 1 181 ? 44.938 19.419 87.521 1.00 13.91 181 LYS A O 1
ATOM 1390 N N . PRO A 1 182 ? 44.268 18.631 89.512 1.00 12.41 182 PRO A N 1
ATOM 1391 C CA . PRO A 1 182 ? 43.195 17.835 88.907 1.00 11.37 182 PRO A CA 1
ATOM 1392 C C . PRO A 1 182 ? 42.111 18.708 88.320 1.00 11.58 182 PRO A C 1
ATOM 1393 O O . PRO A 1 182 ? 41.762 19.718 88.945 1.00 12.08 182 PRO A O 1
ATOM 1397 N N . VAL A 1 183 ? 41.564 18.306 87.178 1.00 8.31 183 VAL A N 1
ATOM 1398 C CA . VAL A 1 183 ? 40.482 19.049 86.521 1.00 8.03 183 VAL A CA 1
ATOM 1399 C C . VAL A 1 183 ? 39.357 18.108 86.157 1.00 7.50 183 VAL A C 1
ATOM 1400 O O . VAL A 1 183 ? 39.572 16.920 85.980 1.00 7.88 183 VAL A O 1
ATOM 1404 N N . PHE A 1 184 ? 38.161 18.686 86.043 1.00 6.99 184 PHE A N 1
ATOM 1405 C CA . PHE A 1 184 ? 36.918 17.953 85.819 1.00 6.25 184 PHE A CA 1
ATOM 1406 C C . PHE A 1 184 ? 36.002 18.836 85.015 1.00 6.83 184 PHE A C 1
ATOM 1407 O O . PHE A 1 184 ? 35.691 19.951 85.451 1.00 7.90 184 PHE A O 1
ATOM 1415 N N . TYR A 1 185 ? 35.625 18.402 83.822 1.00 6.45 185 TYR A N 1
ATOM 1416 C CA . TYR A 1 185 ? 34.843 19.267 82.931 1.00 5.39 185 TYR A CA 1
ATOM 1417 C C . TYR A 1 185 ? 34.040 18.436 81.932 1.00 6.02 185 TYR A C 1
ATOM 1418 O O . TYR A 1 185 ? 34.334 17.275 81.691 1.00 6.55 185 TYR A O 1
ATOM 1427 N N . TYR A 1 186 ? 33.002 19.066 81.402 1.00 5.97 186 TYR A N 1
ATOM 1428 C CA . TYR A 1 186 ? 32.213 18.549 80.291 1.00 5.44 186 TYR A CA 1
ATOM 1429 C C . TYR A 1 186 ? 32.740 19.248 79.065 1.00 5.91 186 TYR A C 1
ATOM 1430 O O . TYR A 1 186 ? 33.147 20.391 79.130 1.00 6.77 186 TYR A O 1
ATOM 1439 N N . THR A 1 187 ? 32.789 18.528 77.953 1.00 5.55 187 THR A N 1
ATOM 1440 C CA . THR A 1 187 ? 33.012 19.121 76.654 1.00 5.41 187 THR A CA 1
ATOM 1441 C C . THR A 1 187 ? 32.314 18.348 75.560 1.00 6.60 187 THR A C 1
ATOM 1442 O O . THR A 1 187 ? 31.741 17.285 75.819 1.00 7.22 187 THR A O 1
ATOM 1446 N N . TRP A 1 188 ? 32.372 18.895 74.353 1.00 7.26 188 TRP A N 1
ATOM 1447 C CA . TRP A 1 188 ? 31.813 18.272 73.176 1.00 7.45 188 TRP A CA 1
ATOM 1448 C C . TRP A 1 188 ? 32.795 18.414 72.038 1.00 8.79 188 TRP A C 1
ATOM 1449 O O . TRP A 1 188 ? 33.682 19.274 72.058 1.00 9.03 188 TRP A O 1
ATOM 1460 N N . THR A 1 189 ? 32.608 17.592 71.016 1.00 8.55 189 THR A N 1
ATOM 1461 C CA . THR A 1 189 ? 33.220 17.856 69.726 1.00 9.81 189 THR A CA 1
ATOM 1462 C C . THR A 1 189 ? 32.069 18.083 68.761 1.00 9.44 189 THR A C 1
ATOM 1463 O O . THR A 1 189 ? 30.992 17.534 68.938 1.00 9.03 189 THR A O 1
ATOM 1467 N N . PRO A 1 190 ? 32.243 18.905 67.739 1.00 9.29 190 PRO A N 1
ATOM 1468 C CA . PRO A 1 190 ? 33.449 19.657 67.487 1.00 8.87 190 PRO A CA 1
ATOM 1469 C C . PRO A 1 190 ? 33.568 20.913 68.352 1.00 8.26 190 PRO A C 1
ATOM 1470 O O . PRO A 1 190 ? 32.587 21.613 68.532 1.00 9.20 190 PRO A O 1
ATOM 1474 N N . TYR A 1 191 ? 34.767 21.188 68.843 1.00 8.37 191 TYR A N 1
ATOM 1475 C CA . TYR A 1 191 ? 35.068 22.421 69.575 1.00 8.39 191 TYR A CA 1
ATOM 1476 C C . TYR A 1 191 ? 36.578 22.475 69.752 1.00 8.52 191 TYR A C 1
ATOM 1477 O O . TYR A 1 191 ? 37.242 21.495 69.450 1.00 11.05 191 TYR A O 1
ATOM 1486 N N . TRP A 1 192 ? 37.109 23.592 70.243 1.00 8.48 192 TRP A N 1
ATOM 1487 C CA . TRP A 1 192 ? 38.566 23.736 70.361 1.00 9.84 192 TRP A CA 1
ATOM 1488 C C . TRP A 1 192 ? 39.190 23.001 71.543 1.00 9.50 192 TRP A C 1
ATOM 1489 O O . TRP A 1 192 ? 40.391 22.699 71.540 1.00 10.34 192 TRP A O 1
ATOM 1500 N N . VAL A 1 193 ? 38.399 22.717 72.567 1.00 9.64 193 VAL A N 1
ATOM 1501 C CA . VAL A 1 193 ? 38.925 22.129 73.792 1.00 9.19 193 VAL A CA 1
ATOM 1502 C C . VAL A 1 193 ? 39.644 20.817 73.572 1.00 9.99 193 VAL A C 1
ATOM 1503 O O . VAL A 1 193 ? 40.703 20.613 74.137 1.00 10.77 193 VAL A O 1
ATOM 1507 N N . SER A 1 194 ? 39.095 19.943 72.743 1.00 11.86 194 SER A N 1
ATOM 1508 C CA . SER A 1 194 ? 39.689 18.628 72.529 1.00 13.04 194 SER A CA 1
ATOM 1509 C C . SER A 1 194 ? 41.040 18.682 71.795 1.00 13.43 194 SER A C 1
ATOM 1510 O O . SER A 1 194 ? 41.794 17.707 71.849 1.00 14.48 194 SER A O 1
ATOM 1513 N N . ASN A 1 195 ? 41.349 19.807 71.144 1.00 12.82 195 ASN A N 1
ATOM 1514 C CA . ASN A 1 195 ? 42.679 20.036 70.578 1.00 13.50 195 ASN A CA 1
ATOM 1515 C C . ASN A 1 195 ? 43.733 20.371 71.638 1.00 12.48 195 ASN A C 1
ATOM 1516 O O . ASN A 1 195 ? 44.923 20.111 71.427 1.00 13.48 195 ASN A O 1
ATOM 1521 N N . GLU A 1 196 ? 43.294 20.973 72.745 1.00 11.57 196 GLU A N 1
ATOM 1522 C CA . GLU A 1 196 ? 44.145 21.353 73.854 1.00 11.26 196 GLU A CA 1
ATOM 1523 C C . GLU A 1 196 ? 44.264 20.311 74.960 1.00 10.26 196 GLU A C 1
ATOM 1524 O O . GLU A 1 196 ? 45.298 20.238 75.618 1.00 10.65 196 GLU A O 1
ATOM 1530 N N . LEU A 1 197 ? 43.199 19.534 75.157 1.00 9.41 197 LEU A N 1
ATOM 1531 C CA . LEU A 1 197 ? 43.147 18.474 76.160 1.00 7.98 197 LEU A CA 1
ATOM 1532 C C . LEU A 1 197 ? 42.711 17.195 75.476 1.00 8.00 197 LEU A C 1
ATOM 1533 O O . LEU A 1 197 ? 41.538 17.003 75.202 1.00 8.92 197 LEU A O 1
ATOM 1538 N N . LYS A 1 198 ? 43.682 16.346 75.148 1.00 7.73 198 LYS A N 1
ATOM 1539 C CA . LYS A 1 198 ? 43.431 15.184 74.315 1.00 8.71 198 LYS A CA 1
ATOM 1540 C C . LYS A 1 198 ? 43.238 13.950 75.152 1.00 8.54 198 LYS A C 1
ATOM 1541 O O . LYS A 1 198 ? 44.093 13.602 75.958 1.00 8.44 198 LYS A O 1
ATOM 1547 N N . PRO A 1 199 ? 42.146 13.222 74.952 1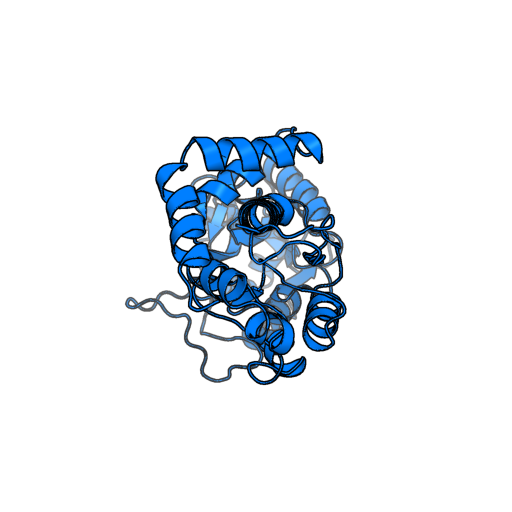.00 8.36 199 PRO A N 1
ATOM 1548 C CA . PRO A 1 199 ? 41.951 11.931 75.603 1.00 7.69 199 PRO A CA 1
ATOM 1549 C C . PRO A 1 199 ? 43.100 10.956 75.325 1.00 7.93 199 PRO A C 1
ATOM 1550 O O . PRO A 1 199 ? 43.559 10.827 74.200 1.00 8.09 199 PRO A O 1
ATOM 1554 N N . GLY A 1 200 ? 43.582 10.313 76.376 1.00 8.49 200 GLY A N 1
ATOM 1555 C CA . GLY A 1 200 ? 44.696 9.374 76.265 1.00 8.73 200 GLY A CA 1
ATOM 1556 C C . GLY A 1 200 ? 46.076 9.991 76.433 1.00 8.95 200 GLY A C 1
ATOM 1557 O O . GLY A 1 200 ? 47.076 9.274 76.503 1.00 10.72 200 GLY A O 1
ATOM 1558 N N . LYS A 1 201 ? 46.118 11.316 76.523 1.00 9.35 201 LYS A N 1
ATOM 1559 C CA . LYS A 1 201 ? 47.347 12.072 76.708 1.00 9.64 201 LYS A CA 1
ATOM 1560 C C . LYS A 1 201 ? 47.200 12.969 77.910 1.00 9.51 201 LYS A C 1
ATOM 1561 O O . LYS A 1 201 ? 47.911 12.815 78.880 1.00 11.24 201 LYS A O 1
ATOM 1567 N N . ASP A 1 202 ? 46.254 13.908 77.839 1.00 9.13 202 ASP A N 1
ATOM 1568 C CA . ASP A 1 202 ? 46.025 14.875 78.908 1.00 8.20 202 ASP A CA 1
ATOM 1569 C C . ASP A 1 202 ? 44.909 14.464 79.854 1.00 7.61 202 ASP A C 1
ATOM 1570 O O . ASP A 1 202 ? 44.979 14.683 81.050 1.00 7.07 202 ASP A O 1
ATOM 1575 N N . VAL A 1 203 ? 43.877 13.857 79.283 1.00 6.95 203 VAL A N 1
ATOM 1576 C CA . VAL A 1 203 ? 42.617 13.637 79.983 1.00 6.97 203 VAL A CA 1
ATOM 1577 C C . VAL A 1 203 ? 42.071 12.275 79.596 1.00 7.23 203 VAL A C 1
ATOM 1578 O O . VAL A 1 203 ? 42.577 11.643 78.682 1.00 8.47 203 VAL A O 1
ATOM 1582 N N . VAL A 1 204 ? 41.046 11.822 80.320 1.00 6.92 204 VAL A N 1
ATOM 1583 C CA . VAL A 1 204 ? 40.291 10.645 79.947 1.00 7.95 204 VAL A CA 1
ATOM 1584 C C . VAL A 1 204 ? 38.798 10.908 80.055 1.00 6.95 204 VAL A C 1
ATOM 1585 O O . VAL A 1 204 ? 38.364 11.725 80.873 1.00 7.51 204 VAL A O 1
ATOM 1589 N N . TRP A 1 205 ? 38.009 10.233 79.233 1.00 7.00 205 TRP A N 1
ATOM 1590 C CA . TRP A 1 205 ? 36.568 10.293 79.387 1.00 6.93 205 TRP A CA 1
ATOM 1591 C C . TRP A 1 205 ? 36.183 9.397 80.552 1.00 7.97 205 TRP A C 1
ATOM 1592 O O . TRP A 1 205 ? 36.668 8.267 80.662 1.00 9.69 205 TRP A O 1
ATOM 1603 N N . LEU A 1 206 ? 35.232 9.850 81.352 1.00 6.87 206 LEU A N 1
ATOM 1604 C CA . LEU A 1 206 ? 34.589 9.033 82.378 1.00 7.33 206 LEU A CA 1
ATOM 1605 C C . LEU A 1 206 ? 33.324 8.342 81.835 1.00 6.87 206 LEU A C 1
ATOM 1606 O O . LEU A 1 206 ? 32.561 8.916 81.047 1.00 7.15 206 LEU A O 1
ATOM 1611 N N . GLN A 1 207 ? 33.083 7.135 82.324 1.00 7.52 207 GLN A N 1
ATOM 1612 C CA . GLN A 1 207 ? 31.822 6.470 82.071 1.00 7.52 207 GLN A CA 1
ATOM 1613 C C . GLN A 1 207 ? 30.823 6.913 83.119 1.00 7.48 207 GLN A C 1
ATOM 1614 O O . GLN A 1 207 ? 31.163 7.585 84.068 1.00 7.69 207 GLN A O 1
ATOM 1620 N N . VAL A 1 208 ? 29.585 6.513 82.909 1.00 7.95 208 VAL A N 1
ATOM 1621 C CA . VAL A 1 208 ? 28.450 6.823 83.775 1.00 8.00 208 VAL A CA 1
ATOM 1622 C C . VAL A 1 208 ? 27.885 5.475 84.234 1.00 7.16 208 VAL A C 1
ATOM 1623 O O . VAL A 1 208 ? 28.110 4.433 83.592 1.00 9.10 208 VAL A O 1
ATOM 1627 N N . PRO A 1 209 ? 27.143 5.476 85.338 1.00 8.12 209 PRO A N 1
ATOM 1628 C CA . PRO A 1 209 ? 26.636 4.201 85.873 1.00 8.65 209 PRO A CA 1
ATOM 1629 C C . PRO A 1 209 ? 25.424 3.624 85.169 1.00 9.34 209 PRO A C 1
ATOM 1630 O O . PRO A 1 209 ? 25.242 2.387 85.223 1.00 11.32 209 PRO A O 1
ATOM 1634 N N . PHE A 1 210 ? 24.647 4.462 84.506 1.00 8.85 210 PHE A N 1
ATOM 1635 C CA . PHE A 1 210 ? 23.537 4.003 83.688 1.00 8.12 210 PHE A CA 1
ATOM 1636 C C . PHE A 1 210 ? 23.092 5.171 82.816 1.00 8.58 210 PHE A C 1
ATOM 1637 O O . PHE A 1 210 ? 23.554 6.298 82.977 1.00 8.91 210 PHE A O 1
ATOM 1645 N N . SER A 1 211 ? 22.220 4.896 81.874 1.00 8.86 211 SER A N 1
ATOM 1646 C CA . SER A 1 211 ? 21.753 5.939 80.951 1.00 9.07 211 SER A CA 1
ATOM 1647 C C . SER A 1 211 ? 20.743 6.839 81.615 1.00 9.90 211 SER A C 1
ATOM 1648 O O . SER A 1 211 ? 19.840 6.379 82.331 1.00 10.17 211 SER A O 1
ATOM 1651 N N . ALA A 1 212 ? 20.876 8.139 81.354 1.00 8.82 212 ALA A N 1
ATOM 1652 C CA . ALA A 1 212 ? 19.956 9.124 81.908 1.00 9.43 212 ALA A CA 1
ATOM 1653 C C . ALA A 1 212 ? 20.028 10.428 81.102 1.00 9.05 212 ALA A C 1
ATOM 1654 O O . ALA A 1 212 ? 21.053 11.112 81.093 1.00 8.64 212 ALA A O 1
ATOM 1656 N N . LEU A 1 213 ? 18.944 10.764 80.416 1.00 9.28 213 LEU A N 1
ATOM 1657 C CA . LEU A 1 213 ? 18.838 12.020 79.685 1.00 9.84 213 LEU A CA 1
ATOM 1658 C C . LEU A 1 213 ? 17.471 12.636 79.925 1.00 8.99 213 LEU A C 1
ATOM 1659 O O . LEU A 1 213 ? 16.456 11.937 79.996 1.00 10.57 213 LEU A O 1
ATOM 1664 N N . PRO A 1 214 ? 17.418 13.962 80.025 1.00 9.35 214 PRO A N 1
ATOM 1665 C CA . PRO A 1 214 ? 16.169 14.655 80.300 1.00 10.13 214 PRO A CA 1
ATOM 1666 C C . PRO A 1 214 ? 15.203 14.543 79.134 1.00 10.99 214 PRO A C 1
ATOM 1667 O O . PRO A 1 214 ? 15.574 14.673 77.963 1.00 11.92 214 PRO A O 1
ATOM 1671 N N . GLY A 1 215 ? 13.957 14.256 79.481 1.00 11.91 215 GLY A N 1
ATOM 1672 C CA . GLY A 1 215 ? 12.882 14.202 78.505 1.00 11.83 215 GLY A CA 1
ATOM 1673 C C . GLY A 1 215 ? 12.754 12.881 77.776 1.00 12.60 215 GLY A C 1
ATOM 1674 O O . GLY A 1 215 ? 11.845 12.777 76.970 1.00 13.98 215 GLY A O 1
ATOM 1675 N N . ASP A 1 216 ? 13.635 11.906 78.021 1.00 12.24 216 ASP A N 1
ATOM 1676 C CA . ASP A 1 216 ? 13.563 10.612 77.339 1.00 12.34 216 ASP A CA 1
ATOM 1677 C C . ASP A 1 216 ? 13.854 9.524 78.358 1.00 12.22 216 ASP A C 1
ATOM 1678 O O . ASP A 1 216 ? 15.005 9.095 78.518 1.00 11.88 216 ASP A O 1
ATOM 1683 N N . LYS A 1 217 ? 12.804 9.090 79.051 1.00 12.62 217 LYS A N 1
ATOM 1684 C CA . LYS A 1 217 ? 12.946 8.103 80.123 1.00 13.44 217 LYS A CA 1
ATOM 1685 C C . LYS A 1 217 ? 13.558 6.783 79.642 1.00 13.11 217 LYS A C 1
ATOM 1686 O O . LYS A 1 217 ? 14.178 6.058 80.430 1.00 13.21 217 LYS A O 1
ATOM 1692 N N . ASN A 1 218 ? 13.420 6.492 78.349 1.00 12.79 218 ASN A N 1
ATOM 1693 C CA . ASN A 1 218 ? 13.977 5.275 77.760 1.00 13.12 218 ASN A CA 1
ATOM 1694 C C . ASN A 1 218 ? 15.261 5.466 76.964 1.00 13.42 218 ASN A C 1
ATOM 1695 O O . ASN A 1 218 ? 15.681 4.587 76.203 1.00 13.67 218 ASN A O 1
ATOM 1700 N N . ALA A 1 219 ? 15.946 6.582 77.184 1.00 13.38 219 ALA A N 1
ATOM 1701 C CA . ALA A 1 219 ? 17.245 6.787 76.555 1.00 13.46 219 ALA A CA 1
ATOM 1702 C C . ALA A 1 219 ? 18.179 5.642 76.872 1.00 13.32 219 ALA A C 1
ATOM 1703 O O . ALA A 1 219 ? 18.243 5.164 78.006 1.00 13.89 219 ALA A O 1
ATOM 1705 N N . ASP A 1 220 ? 18.910 5.202 75.861 1.00 15.16 220 ASP A N 1
ATOM 1706 C CA . ASP A 1 220 ? 19.906 4.152 76.032 1.00 15.63 220 ASP A CA 1
ATOM 1707 C C . ASP A 1 220 ? 21.188 4.581 75.336 1.00 15.08 220 ASP A C 1
ATOM 1708 O O . ASP A 1 220 ? 21.284 4.518 74.127 1.00 16.25 220 ASP A O 1
ATOM 1713 N N . THR A 1 221 ? 22.169 5.026 76.114 1.00 14.17 221 THR A N 1
ATOM 1714 C CA . THR A 1 221 ? 23.432 5.498 75.564 1.00 14.40 221 THR A CA 1
ATOM 1715 C C . THR A 1 221 ? 24.530 4.446 75.691 1.00 15.19 221 THR A C 1
ATOM 1716 O O . THR A 1 221 ? 25.698 4.759 75.481 1.00 17.67 221 THR A O 1
ATOM 1720 N N . LYS A 1 222 ? 24.183 3.194 76.012 1.00 16.05 222 LYS A N 1
ATOM 1721 C CA . LYS A 1 222 ? 25.196 2.117 76.165 1.00 17.52 222 LYS A CA 1
ATOM 1722 C C . LYS A 1 222 ? 25.749 1.650 74.820 1.00 18.13 222 LYS A C 1
ATOM 1723 O O . LYS A 1 222 ? 25.013 1.505 73.842 1.00 18.72 222 LYS A O 1
ATOM 1729 N N . LEU A 1 223 ? 27.043 1.389 74.776 1.00 17.93 223 LEU A N 1
ATOM 1730 C CA . LEU A 1 223 ? 27.655 0.826 73.583 1.00 18.49 223 LEU A CA 1
ATOM 1731 C C . LEU A 1 223 ? 27.353 -0.666 73.594 1.00 18.74 223 LEU A C 1
ATOM 1732 O O . LEU A 1 223 ? 26.961 -1.225 74.619 1.00 18.93 223 LEU A O 1
ATOM 1737 N N . PRO A 1 224 ? 27.504 -1.334 72.456 1.00 19.73 224 PRO A N 1
ATOM 1738 C CA . PRO A 1 224 ? 27.213 -2.776 72.392 1.00 20.25 224 PRO A CA 1
ATOM 1739 C C . PRO A 1 224 ? 27.937 -3.637 73.437 1.00 20.30 224 PRO A C 1
ATOM 1740 O O . PRO A 1 224 ? 27.427 -4.693 73.857 1.00 22.42 224 PRO A O 1
ATOM 1744 N N . ASN A 1 225 ? 29.109 -3.201 73.881 1.00 20.05 225 ASN A N 1
ATOM 1745 C CA . ASN A 1 225 ? 29.856 -3.921 74.906 1.00 19.62 225 ASN A CA 1
ATOM 1746 C C . ASN A 1 225 ? 29.495 -3.583 76.362 1.00 19.06 225 ASN A C 1
ATOM 1747 O O . ASN A 1 225 ? 30.135 -4.065 77.292 1.00 20.88 225 ASN A O 1
ATOM 1752 N N . GLY A 1 226 ? 28.497 -2.726 76.558 1.00 18.71 226 GLY A N 1
ATOM 1753 C CA . GLY A 1 226 ? 28.057 -2.348 77.893 1.00 18.41 226 GLY A CA 1
ATOM 1754 C C . GLY A 1 226 ? 28.693 -1.072 78.437 1.00 17.43 226 GLY A C 1
ATOM 1755 O O . GLY A 1 226 ? 28.244 -0.556 79.464 1.00 18.18 226 GLY A O 1
ATOM 1756 N N . ALA A 1 227 ? 29.698 -0.529 77.755 1.00 15.64 227 ALA A N 1
ATOM 1757 C CA . ALA A 1 227 ? 30.260 0.754 78.165 1.00 14.05 227 ALA A CA 1
ATOM 1758 C C . ALA A 1 227 ? 29.231 1.856 77.972 1.00 12.97 227 ALA A C 1
ATOM 1759 O O . ALA A 1 227 ? 28.346 1.736 77.139 1.00 13.56 227 ALA A O 1
ATOM 1761 N N . ASN A 1 228 ? 29.366 2.931 78.745 1.00 10.83 228 ASN A N 1
ATOM 1762 C CA . ASN A 1 228 ? 28.423 4.043 78.681 1.00 9.94 228 ASN A CA 1
ATOM 1763 C C . ASN A 1 228 ? 29.080 5.336 79.113 1.00 9.15 228 ASN A C 1
ATOM 1764 O O . ASN A 1 228 ? 29.557 5.417 80.235 1.00 8.54 228 ASN A O 1
ATOM 1769 N N . TYR A 1 229 ? 29.101 6.312 78.214 1.00 9.49 229 TYR A N 1
ATOM 1770 C CA . TYR A 1 229 ? 29.736 7.609 78.480 1.00 8.95 229 TYR A CA 1
ATOM 1771 C C . TYR A 1 229 ? 28.719 8.707 78.753 1.00 8.77 229 TYR A C 1
ATOM 1772 O O . TYR A 1 229 ? 29.065 9.871 78.956 1.00 9.47 229 TYR A O 1
ATOM 1781 N N . GLY A 1 230 ? 27.439 8.332 78.774 1.00 8.95 230 GLY A N 1
ATOM 1782 C CA . GLY A 1 230 ? 26.370 9.220 79.147 1.00 9.39 230 GLY A CA 1
ATOM 1783 C C . GLY A 1 230 ? 25.631 9.906 78.011 1.00 8.67 230 GLY A C 1
ATOM 1784 O O . GLY A 1 230 ? 24.591 10.524 78.213 1.00 9.51 230 GLY A O 1
ATOM 1785 N N . PHE A 1 231 ? 26.189 9.851 76.820 1.00 9.05 231 PHE A N 1
ATOM 1786 C CA . PHE A 1 231 ? 25.631 10.541 75.664 1.00 9.97 231 PHE A CA 1
ATOM 1787 C C . PHE A 1 231 ? 25.814 9.654 74.446 1.00 10.69 231 PHE A C 1
ATOM 1788 O O . PHE A 1 231 ? 26.791 8.900 74.344 1.00 11.88 231 PHE A O 1
ATOM 1796 N N . PRO A 1 232 ? 24.893 9.718 73.511 1.00 11.19 232 PRO A N 1
ATOM 1797 C CA . PRO A 1 232 ? 25.017 8.935 72.287 1.00 11.63 232 PRO A CA 1
ATOM 1798 C C . PRO A 1 232 ? 26.022 9.588 71.349 1.00 12.37 232 PRO A C 1
ATOM 1799 O O . PRO A 1 232 ? 26.492 10.704 71.595 1.00 12.10 232 PRO A O 1
ATOM 1803 N N . VAL A 1 233 ? 26.350 8.908 70.259 1.00 12.07 233 VAL A N 1
ATOM 1804 C CA . VAL A 1 233 ? 26.962 9.583 69.125 1.00 12.15 233 VAL A CA 1
ATOM 1805 C C . VAL A 1 233 ? 25.943 10.665 68.729 1.00 11.00 233 VAL A C 1
ATOM 1806 O O . VAL A 1 233 ? 24.750 10.421 68.549 1.00 12.76 233 VAL A O 1
ATOM 1810 N N . SER A 1 234 ? 26.407 11.901 68.690 1.00 10.49 234 SER A N 1
ATOM 1811 C CA . SER A 1 234 ? 25.533 13.052 68.591 1.00 9.56 234 SER A CA 1
ATOM 1812 C C . SER A 1 234 ? 25.625 13.639 67.179 1.00 9.51 234 SER A C 1
ATOM 1813 O O . SER A 1 234 ? 26.599 13.375 66.458 1.00 10.18 234 SER A O 1
ATOM 1816 N N . THR A 1 235 ? 24.596 14.392 66.784 1.00 9.43 235 THR A N 1
ATOM 1817 C CA . THR A 1 235 ? 24.550 14.973 65.431 1.00 9.77 235 THR A CA 1
ATOM 1818 C C . THR A 1 235 ? 24.071 16.420 65.453 1.00 9.61 235 THR A C 1
ATOM 1819 O O . THR A 1 235 ? 23.462 16.887 66.425 1.00 10.00 235 THR A O 1
ATOM 1823 N N . MET A 1 236 ? 24.405 17.155 64.407 1.00 8.59 236 MET A N 1
ATOM 1824 C CA . MET A 1 236 ? 23.743 18.431 64.147 1.00 7.57 236 MET A CA 1
ATOM 1825 C C . MET A 1 236 ? 22.996 18.389 62.833 1.00 7.93 236 MET A C 1
ATOM 1826 O O . MET A 1 236 ? 23.421 17.780 61.869 1.00 8.54 236 MET A O 1
ATOM 1831 N N . HIS A 1 237 ? 21.827 19.009 62.827 1.00 8.22 237 HIS A N 1
ATOM 1832 C CA . HIS A 1 237 ? 21.001 19.143 61.648 1.00 8.15 237 HIS A CA 1
ATOM 1833 C C . HIS A 1 237 ? 20.783 20.588 61.253 1.00 8.21 237 HIS A C 1
ATOM 1834 O O . HIS A 1 237 ? 20.895 21.502 62.070 1.00 7.30 237 HIS A O 1
ATOM 1841 N N . ILE A 1 238 ? 20.451 20.769 59.995 1.00 7.05 238 ILE A N 1
ATOM 1842 C CA . ILE A 1 238 ? 19.870 22.019 59.541 1.00 7.50 238 ILE A CA 1
ATOM 1843 C C . ILE A 1 238 ? 18.361 21.953 59.813 1.00 8.35 238 ILE A C 1
ATOM 1844 O O . ILE A 1 238 ? 17.669 20.959 59.448 1.00 8.62 238 ILE A O 1
ATOM 1849 N N . VAL A 1 239 ? 17.859 22.997 60.459 1.00 8.59 239 VAL A N 1
ATOM 1850 C CA . VAL A 1 239 ? 16.451 23.146 60.728 1.00 9.07 239 VAL A CA 1
ATOM 1851 C C . VAL A 1 239 ? 15.998 24.458 60.143 1.00 8.63 239 VAL A C 1
ATOM 1852 O O . VAL A 1 239 ? 16.653 25.484 60.315 1.00 8.64 239 VAL A O 1
ATOM 1856 N N . ALA A 1 240 ? 14.880 24.425 59.433 1.00 9.11 240 ALA A N 1
ATOM 1857 C CA . ALA A 1 240 ? 14.311 25.611 58.829 1.00 9.17 240 ALA A CA 1
ATOM 1858 C C . ALA A 1 240 ? 12.852 25.833 59.251 1.00 9.79 240 ALA A C 1
ATOM 1859 O O . ALA A 1 240 ? 12.142 24.925 59.657 1.00 9.44 240 ALA A O 1
ATOM 1861 N N . ASN A 1 241 ? 12.393 27.057 59.104 1.00 9.97 241 ASN A N 1
ATOM 1862 C CA . ASN A 1 241 ? 10.973 27.305 59.256 1.00 11.37 241 ASN A CA 1
ATOM 1863 C C . ASN A 1 241 ? 10.268 26.423 58.239 1.00 11.69 241 ASN A C 1
ATOM 1864 O O . ASN A 1 241 ? 10.667 26.384 57.064 1.00 11.55 241 ASN A O 1
ATOM 1869 N N . LYS A 1 242 ? 9.225 25.720 58.679 1.00 11.92 242 LYS A N 1
ATOM 1870 C CA . LYS A 1 242 ? 8.608 24.702 57.822 1.00 12.19 242 LYS A CA 1
ATOM 1871 C C . LYS A 1 242 ? 7.926 25.323 56.610 1.00 11.93 242 LYS A C 1
ATOM 1872 O O . LYS A 1 242 ? 8.097 24.831 55.496 1.00 12.50 242 LYS A O 1
ATOM 1878 N N . ALA A 1 243 ? 7.164 26.388 56.810 1.00 12.16 243 ALA A N 1
ATOM 1879 C CA . ALA A 1 243 ? 6.474 27.042 55.698 1.00 12.90 243 ALA A CA 1
ATOM 1880 C C . ALA A 1 243 ? 7.459 27.601 54.683 1.00 12.68 243 ALA A C 1
ATOM 1881 O O . ALA A 1 243 ? 7.256 27.460 53.479 1.00 13.60 243 ALA A O 1
ATOM 1883 N N . TRP A 1 244 ? 8.548 28.208 55.152 1.00 11.85 244 TRP A N 1
ATOM 1884 C CA . TRP A 1 244 ? 9.568 28.746 54.268 1.00 11.89 244 TRP A CA 1
ATOM 1885 C C . TRP A 1 244 ? 10.189 27.614 53.420 1.00 11.53 244 TRP A C 1
ATOM 1886 O O . TRP A 1 244 ? 10.359 27.769 52.216 1.00 11.52 244 TRP A O 1
ATOM 1897 N N . ALA A 1 245 ? 10.529 26.494 54.050 1.00 12.15 245 ALA A N 1
ATOM 1898 C CA . ALA A 1 245 ? 11.095 25.347 53.317 1.00 11.83 245 ALA A CA 1
ATOM 1899 C C . ALA A 1 245 ? 10.112 24.818 52.248 1.00 12.96 245 ALA A C 1
ATOM 1900 O O . ALA A 1 245 ? 10.537 24.465 51.140 1.00 12.77 245 ALA A O 1
ATOM 1902 N N . GLU A 1 246 ? 8.821 24.811 52.559 1.00 13.22 246 GLU A N 1
ATOM 1903 C CA . GLU A 1 246 ? 7.790 24.372 51.614 1.00 14.30 246 GLU A CA 1
ATOM 1904 C C . GLU A 1 246 ? 7.687 25.309 50.408 1.00 14.27 246 GLU A C 1
ATOM 1905 O O . GLU A 1 246 ? 7.377 24.860 49.293 1.00 15.53 246 GLU A O 1
ATOM 1911 N N . LYS A 1 247 ? 7.980 26.586 50.599 1.00 13.87 247 LYS A N 1
ATOM 1912 C CA . LYS A 1 247 ? 7.932 27.584 49.526 1.00 14.27 247 LYS A CA 1
ATOM 1913 C C . LYS A 1 247 ? 9.242 27.686 48.740 1.00 12.97 247 LYS A C 1
ATOM 1914 O O . LYS A 1 247 ? 9.343 28.383 47.729 1.00 13.20 247 LYS A O 1
ATOM 1920 N N . ASN A 1 248 ? 10.287 27.033 49.263 1.00 11.18 248 ASN A N 1
ATOM 1921 C CA . ASN A 1 248 ? 11.633 27.115 48.705 1.00 10.97 248 ASN A CA 1
ATOM 1922 C C . ASN A 1 248 ? 12.257 25.728 48.485 1.00 10.53 248 ASN A C 1
ATOM 1923 O O . ASN A 1 248 ? 13.192 25.322 49.158 1.00 10.23 248 ASN A O 1
ATOM 1928 N N . PRO A 1 249 ? 11.709 24.960 47.559 1.00 9.94 249 PRO A N 1
ATOM 1929 C CA . PRO A 1 249 ? 12.122 23.563 47.405 1.00 10.20 249 PRO A CA 1
ATOM 1930 C C . PRO A 1 249 ? 13.600 23.358 47.081 1.00 9.12 249 PRO A C 1
ATOM 1931 O O . PRO A 1 249 ? 14.112 22.318 47.486 1.00 9.53 249 PRO A O 1
ATOM 1935 N N . ALA A 1 250 ? 14.248 24.297 46.399 1.00 9.33 250 ALA A N 1
ATOM 1936 C CA . ALA A 1 250 ? 15.657 24.157 46.085 1.00 9.22 250 ALA A CA 1
ATOM 1937 C C . ALA A 1 250 ? 16.427 24.257 47.406 1.00 8.99 250 ALA A C 1
ATOM 1938 O O . ALA A 1 250 ? 17.313 23.443 47.671 1.00 9.34 250 ALA A O 1
ATOM 1940 N N . ALA A 1 251 ? 16.063 25.219 48.252 1.00 9.91 251 ALA A N 1
ATOM 1941 C CA . ALA A 1 251 ? 16.729 25.343 49.553 1.00 8.86 251 ALA A CA 1
ATOM 1942 C C . ALA A 1 251 ? 16.438 24.118 50.421 1.00 8.35 251 ALA A C 1
ATOM 1943 O O . ALA A 1 251 ? 17.329 23.610 51.111 1.00 8.50 251 ALA A O 1
ATOM 1945 N N . ALA A 1 252 ? 15.211 23.602 50.396 1.00 8.28 252 ALA A N 1
ATOM 1946 C CA . ALA A 1 252 ? 14.869 22.439 51.196 1.00 8.87 252 ALA A CA 1
ATOM 1947 C C . ALA A 1 252 ? 15.729 21.239 50.804 1.00 8.12 252 ALA A C 1
ATOM 1948 O O . ALA A 1 252 ? 16.193 20.504 51.668 1.00 8.01 252 ALA A O 1
ATOM 1950 N N . LYS A 1 253 ? 15.916 21.038 49.504 1.00 8.20 253 LYS A N 1
ATOM 1951 C CA . LYS A 1 253 ? 16.732 19.935 49.014 1.00 8.69 253 LYS A CA 1
ATOM 1952 C C . LYS A 1 253 ? 18.169 20.120 49.489 1.00 7.89 253 LYS A C 1
ATOM 1953 O O . LYS A 1 253 ? 18.824 19.182 49.952 1.00 7.65 253 LYS A O 1
ATOM 1959 N N . LEU A 1 254 ? 18.657 21.345 49.366 1.00 8.36 254 LEU A N 1
ATOM 1960 C CA . LEU A 1 254 ? 20.002 21.653 49.813 1.00 7.17 254 LEU A CA 1
ATOM 1961 C C . LEU A 1 254 ? 20.201 21.288 51.275 1.00 7.90 254 LEU A C 1
ATOM 1962 O O . LEU A 1 254 ? 21.188 20.651 51.654 1.00 7.74 254 LEU A O 1
ATOM 1967 N N . PHE A 1 255 ? 19.249 21.695 52.096 1.00 8.09 255 PHE A N 1
ATOM 1968 C CA . PHE A 1 255 ? 19.342 21.471 53.526 1.00 7.96 255 PHE A CA 1
ATOM 1969 C C . PHE A 1 255 ? 19.375 19.978 53.839 1.00 8.35 255 PHE A C 1
ATOM 1970 O O . PHE A 1 255 ? 19.975 19.573 54.809 1.00 9.04 255 PHE A O 1
ATOM 1978 N N . ALA A 1 256 ? 18.684 19.172 53.038 1.00 7.92 256 ALA A N 1
ATOM 1979 C CA . ALA A 1 256 ? 18.622 17.739 53.281 1.00 7.54 256 ALA A CA 1
ATOM 1980 C C . ALA A 1 256 ? 19.923 17.033 52.955 1.00 7.03 256 ALA A C 1
ATOM 1981 O O . ALA A 1 256 ? 20.214 15.979 53.529 1.00 8.01 256 ALA A O 1
ATOM 1983 N N . ILE A 1 257 ? 20.678 17.569 52.001 1.00 7.42 257 ILE A N 1
ATOM 1984 C CA . ILE A 1 257 ? 21.854 16.840 51.482 1.00 7.36 257 ILE A CA 1
ATOM 1985 C C . ILE A 1 257 ? 23.223 17.348 51.938 1.00 7.64 257 ILE A C 1
ATOM 1986 O O . ILE A 1 257 ? 24.212 16.639 51.796 1.00 8.56 257 ILE A O 1
ATOM 1991 N N . MET A 1 258 ? 23.290 18.553 52.501 1.00 7.48 258 MET A N 1
ATOM 1992 C CA . MET A 1 258 ? 24.585 19.051 52.940 1.00 7.54 258 MET A CA 1
ATOM 1993 C C . MET A 1 258 ? 25.122 18.214 54.091 1.00 7.78 258 MET A C 1
ATOM 1994 O O . MET A 1 258 ? 24.377 17.807 54.971 1.00 7.89 258 MET A O 1
ATOM 1999 N N . GLN A 1 259 ? 26.435 17.980 54.078 1.00 7.72 259 GLN A N 1
ATOM 2000 C CA . GLN A 1 259 ? 27.122 17.245 55.136 1.00 8.70 259 GLN A CA 1
ATOM 2001 C C . GLN A 1 259 ? 28.493 17.868 55.288 1.00 8.39 259 GLN A C 1
ATOM 2002 O O . GLN A 1 259 ? 29.170 18.119 54.309 1.00 11.24 259 GLN A O 1
ATOM 2008 N N . LEU A 1 260 ? 28.899 18.081 56.523 1.00 7.63 260 LEU A N 1
ATOM 2009 C CA . LEU A 1 260 ? 30.175 18.679 56.844 1.00 7.30 260 LEU A CA 1
ATOM 2010 C C . LEU A 1 260 ? 30.848 17.770 57.865 1.00 8.15 260 LEU A C 1
ATOM 2011 O O . LEU A 1 260 ? 30.288 17.512 58.925 1.00 9.03 260 LEU A O 1
ATOM 2016 N N . PRO A 1 261 ? 32.038 17.245 57.572 1.00 8.29 261 PRO A N 1
ATOM 2017 C CA . PRO A 1 261 ? 32.714 16.380 58.539 1.00 9.72 261 PRO A CA 1
ATOM 2018 C C . PRO A 1 261 ? 33.038 17.062 59.853 1.00 9.16 261 PRO A C 1
ATOM 2019 O O . PRO A 1 261 ? 33.551 18.189 59.887 1.00 9.13 261 PRO A O 1
ATOM 2023 N N . VAL A 1 262 ? 32.806 16.351 60.938 1.00 9.60 262 VAL A N 1
ATOM 2024 C CA . VAL A 1 262 ? 33.064 16.890 62.261 1.00 9.82 262 VAL A CA 1
ATOM 2025 C C . VAL A 1 262 ? 34.552 17.213 62.421 1.00 9.62 262 VAL A C 1
ATOM 2026 O O . VAL A 1 262 ? 34.925 18.198 63.031 1.00 8.92 262 VAL A O 1
ATOM 2030 N N . ALA A 1 263 ? 35.423 16.418 61.807 1.00 9.17 263 ALA A N 1
ATOM 2031 C CA . ALA A 1 263 ? 36.842 16.755 61.833 1.00 9.66 263 ALA A CA 1
ATOM 2032 C C . ALA A 1 263 ? 37.182 18.099 61.235 1.00 8.88 263 ALA A C 1
ATOM 2033 O O . ALA A 1 263 ? 38.135 18.759 61.674 1.00 9.95 263 ALA A O 1
ATOM 2035 N N . ASP A 1 264 ? 36.474 18.487 60.178 1.00 9.05 264 ASP A N 1
ATOM 2036 C CA . ASP A 1 264 ? 36.728 19.784 59.551 1.00 9.54 264 ASP A CA 1
ATOM 2037 C C . ASP A 1 264 ? 36.333 20.952 60.441 1.00 8.29 264 ASP A C 1
ATOM 2038 O O . ASP A 1 264 ? 36.993 21.989 60.450 1.00 9.62 264 ASP A O 1
ATOM 2043 N N . ILE A 1 265 ? 35.270 20.780 61.215 1.00 8.20 265 ILE A N 1
ATOM 2044 C CA . ILE A 1 265 ? 34.827 21.818 62.131 1.00 7.97 265 ILE A CA 1
ATOM 2045 C C . ILE A 1 265 ? 35.825 21.871 63.290 1.00 8.56 265 ILE A C 1
ATOM 2046 O O . ILE A 1 265 ? 36.206 22.944 63.751 1.00 8.94 265 ILE A O 1
ATOM 2051 N N . ASN A 1 266 ? 36.242 20.707 63.764 1.00 9.06 266 ASN A N 1
ATOM 2052 C CA . ASN A 1 266 ? 37.275 20.630 64.805 1.00 10.05 266 ASN A CA 1
ATOM 2053 C C . ASN A 1 266 ? 38.523 21.403 64.379 1.00 10.15 266 ASN A C 1
ATOM 2054 O O . ASN A 1 266 ? 39.075 22.206 65.132 1.00 10.81 266 ASN A O 1
ATOM 2059 N N . ALA A 1 267 ? 38.947 21.184 63.143 1.00 10.27 267 ALA A N 1
ATOM 2060 C CA . ALA A 1 267 ? 40.180 21.806 62.648 1.00 10.92 267 ALA A CA 1
ATOM 2061 C C . ALA A 1 267 ? 40.003 23.305 62.518 1.00 10.71 267 ALA A C 1
ATOM 2062 O O . ALA A 1 267 ? 40.890 24.072 62.890 1.00 12.60 267 ALA A O 1
ATOM 2064 N N . GLN A 1 268 ? 38.845 23.738 62.016 1.00 10.04 268 GLN A N 1
ATOM 2065 C CA . GLN A 1 268 ? 38.569 25.157 61.893 1.00 9.05 268 GLN A CA 1
ATOM 2066 C C . GLN A 1 268 ? 38.519 25.806 63.272 1.00 9.44 268 GLN A C 1
ATOM 2067 O O . GLN A 1 268 ? 39.008 26.926 63.492 1.00 8.71 268 GLN A O 1
ATOM 2073 N N . ASN A 1 269 ? 37.879 25.128 64.213 1.00 9.41 269 ASN A N 1
ATOM 2074 C CA . ASN A 1 269 ? 37.710 25.666 65.547 1.00 9.28 269 ASN A CA 1
ATOM 2075 C C . ASN A 1 269 ? 39.084 25.822 66.246 1.00 9.67 269 ASN A C 1
ATOM 2076 O O . ASN A 1 269 ? 39.297 26.779 66.987 1.00 9.31 269 ASN A O 1
ATOM 2081 N N . ALA A 1 270 ? 40.000 24.894 65.983 1.00 10.86 270 ALA A N 1
ATOM 2082 C CA . ALA A 1 270 ? 41.363 24.987 66.513 1.00 11.54 270 ALA A CA 1
ATOM 2083 C C . ALA A 1 270 ? 42.097 26.173 65.905 1.00 12.35 270 ALA A C 1
ATOM 2084 O O . ALA A 1 270 ? 42.802 26.893 66.602 1.00 13.38 270 ALA A O 1
ATOM 2086 N N . ILE A 1 271 ? 41.928 26.395 64.605 1.00 13.24 271 ILE A N 1
ATOM 2087 C CA . ILE A 1 271 ? 42.596 27.526 63.939 1.00 13.63 271 ILE A CA 1
ATOM 2088 C C . ILE A 1 271 ? 42.118 28.821 64.552 1.00 14.21 271 ILE A C 1
ATOM 2089 O O . ILE A 1 271 ? 42.896 29.731 64.783 1.00 13.42 271 ILE A O 1
ATOM 2094 N N . MET A 1 272 ? 40.820 28.915 64.829 1.00 13.13 272 MET A N 1
ATOM 2095 C CA . MET A 1 272 ? 40.279 30.067 65.519 1.00 14.18 272 MET A CA 1
ATOM 2096 C C . MET A 1 272 ? 40.974 30.247 66.850 1.00 15.23 272 MET A C 1
ATOM 2097 O O . MET A 1 272 ? 41.414 31.333 67.186 1.00 16.15 272 MET A O 1
ATOM 2102 N N . HIS A 1 273 ? 41.054 29.176 67.623 1.00 15.97 273 HIS A N 1
ATOM 2103 C CA . HIS A 1 273 ? 41.523 29.261 69.001 1.00 16.94 273 HIS A CA 1
ATOM 2104 C C . HIS A 1 273 ? 42.994 29.660 69.009 1.00 18.55 273 HIS A C 1
ATOM 2105 O O . HIS A 1 273 ? 43.451 30.333 69.937 1.00 19.52 273 HIS A O 1
ATOM 2112 N N . ASP A 1 274 ? 43.704 29.276 67.952 1.00 19.47 274 ASP A N 1
ATOM 2113 C CA . ASP A 1 274 ? 45.139 29.504 67.832 1.00 21.01 274 ASP A CA 1
ATOM 2114 C C . ASP A 1 274 ? 45.441 30.935 67.439 1.00 21.66 274 ASP A C 1
ATOM 2115 O O . ASP A 1 274 ? 46.597 31.348 67.539 1.00 23.42 274 ASP A O 1
ATOM 2120 N N . GLY A 1 275 ? 44.435 31.681 66.985 1.00 21.03 275 GLY A N 1
ATOM 2121 C CA . GLY A 1 275 ? 44.569 33.118 66.762 1.00 20.91 275 GLY A CA 1
ATOM 2122 C C . GLY A 1 275 ? 43.845 33.736 65.576 1.00 20.47 275 GLY A C 1
ATOM 2123 O O . GLY A 1 275 ? 43.875 34.967 65.398 1.00 21.44 275 GLY A O 1
ATOM 2124 N N . LYS A 1 276 ? 43.195 32.916 64.749 1.00 18.87 276 LYS A N 1
ATOM 2125 C CA . LYS A 1 276 ? 42.557 33.438 63.540 1.00 18.07 276 LYS A CA 1
ATOM 2126 C C . LYS A 1 276 ? 41.038 33.268 63.620 1.00 17.52 276 LYS A C 1
ATOM 2127 O O . LYS A 1 276 ? 40.480 32.345 63.020 1.00 16.06 276 LYS A O 1
ATOM 2133 N N . ALA A 1 277 ? 40.385 34.188 64.318 1.00 17.59 277 ALA A N 1
ATOM 2134 C CA . ALA A 1 277 ? 38.986 34.042 64.706 1.00 17.26 277 ALA A CA 1
ATOM 2135 C C . ALA A 1 277 ? 38.133 35.233 64.291 1.00 17.41 277 ALA A C 1
ATOM 2136 O O . ALA A 1 277 ? 37.012 35.373 64.757 1.00 18.19 277 ALA A O 1
ATOM 2138 N N . SER A 1 278 ? 38.672 36.093 63.431 1.00 18.31 278 SER A N 1
ATOM 2139 C CA . SER A 1 278 ? 37.935 37.261 62.968 1.00 19.19 278 SER A CA 1
ATOM 2140 C C . SER A 1 278 ? 36.859 36.855 61.970 1.00 20.13 278 SER A C 1
ATOM 2141 O O . SER A 1 278 ? 36.931 35.783 61.388 1.00 19.48 278 SER A O 1
ATOM 2144 N N . GLU A 1 279 ? 35.867 37.721 61.780 1.00 20.53 279 GLU A N 1
ATOM 2145 C CA . GLU A 1 279 ? 34.830 37.491 60.776 1.00 20.80 279 GLU A CA 1
ATOM 2146 C C . GLU A 1 279 ? 35.441 37.173 59.403 1.00 19.76 279 GLU A C 1
ATOM 2147 O O . GLU A 1 279 ? 34.996 36.242 58.716 1.00 18.50 279 GLU A O 1
ATOM 2153 N N . GLY A 1 280 ? 36.452 37.937 58.989 1.00 17.70 280 GLY A N 1
ATOM 2154 C CA . GLY A 1 280 ? 37.124 37.706 57.731 1.00 16.97 280 GLY A CA 1
ATOM 2155 C C . GLY A 1 280 ? 37.901 36.403 57.696 1.00 15.55 280 GLY A C 1
ATOM 2156 O O . GLY A 1 280 ? 37.943 35.733 56.675 1.00 16.06 280 GLY A O 1
ATOM 2157 N N . ASP A 1 281 ? 38.539 36.056 58.811 1.00 15.23 281 ASP A N 1
ATOM 2158 C CA . ASP A 1 281 ? 39.247 34.799 58.934 1.00 14.91 281 ASP A CA 1
ATOM 2159 C C . ASP A 1 281 ? 38.297 33.634 58.670 1.00 14.12 281 ASP A C 1
ATOM 2160 O O . ASP A 1 281 ? 38.632 32.711 57.940 1.00 13.36 281 ASP A O 1
ATOM 2165 N N . ILE A 1 282 ? 37.143 33.685 59.307 1.00 13.70 282 ILE A N 1
ATOM 2166 C CA . ILE A 1 282 ? 36.206 32.557 59.262 1.00 12.40 282 ILE A CA 1
ATOM 2167 C C . ILE A 1 282 ? 35.624 32.473 57.877 1.00 12.73 282 ILE A C 1
ATOM 2168 O O . ILE A 1 282 ? 35.430 31.391 57.338 1.00 11.55 282 ILE A O 1
ATOM 2173 N N . GLN A 1 283 ? 35.326 33.619 57.283 1.00 13.34 283 GLN A N 1
ATOM 2174 C CA . GLN A 1 283 ? 34.879 33.619 55.895 1.00 13.00 283 GLN A CA 1
ATOM 2175 C C . GLN A 1 283 ? 35.915 32.944 54.980 1.00 13.24 283 GLN A C 1
ATOM 2176 O O . GLN A 1 283 ? 35.587 32.113 54.102 1.00 12.95 283 GLN A O 1
ATOM 2182 N N . GLY A 1 284 ? 37.188 33.242 55.210 1.00 11.99 284 GLY A N 1
ATOM 2183 C CA . GLY A 1 284 ? 38.247 32.560 54.501 1.00 11.64 284 GLY A CA 1
ATOM 2184 C C . GLY A 1 284 ? 38.279 31.041 54.684 1.00 11.19 284 GLY A C 1
ATOM 2185 O O . GLY A 1 284 ? 38.619 30.283 53.790 1.00 12.60 284 GLY A O 1
ATOM 2186 N N . HIS A 1 285 ? 37.958 30.595 55.896 1.00 10.97 2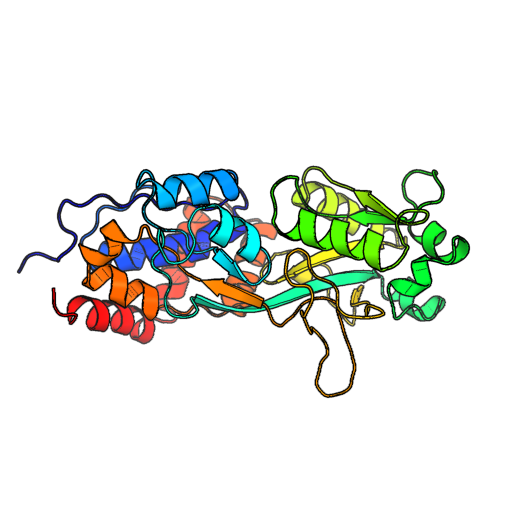85 HIS A N 1
ATOM 2187 C CA . HIS A 1 285 ? 37.962 29.178 56.195 1.00 10.49 285 HIS A CA 1
ATOM 2188 C C . HIS A 1 285 ? 36.850 28.506 55.409 1.00 9.80 285 HIS A C 1
ATOM 2189 O O . HIS A 1 285 ? 37.020 27.413 54.935 1.00 10.76 285 HIS A O 1
ATOM 2196 N N . VAL A 1 286 ? 35.701 29.167 55.330 1.00 10.18 286 VAL A N 1
ATOM 2197 C CA . VAL A 1 286 ? 34.573 28.610 54.586 1.00 10.99 286 VAL A CA 1
ATOM 2198 C C . VAL A 1 286 ? 34.981 28.515 53.118 1.00 11.86 286 VAL A C 1
ATOM 2199 O O . VAL A 1 286 ? 34.838 27.471 52.469 1.00 12.01 286 VAL A O 1
ATOM 2203 N N . ASP A 1 287 ? 35.557 29.594 52.595 1.00 12.37 287 ASP A N 1
ATOM 2204 C CA . ASP A 1 287 ? 35.919 29.593 51.189 1.00 13.05 287 ASP A CA 1
ATOM 2205 C C . ASP A 1 287 ? 37.018 28.541 50.892 1.00 12.21 287 ASP A C 1
ATOM 2206 O O . ASP A 1 287 ? 36.969 27.856 49.893 1.00 12.61 287 ASP A O 1
ATOM 2211 N N . GLY A 1 288 ? 37.955 28.332 51.807 1.00 10.89 288 GLY A N 1
ATOM 2212 C CA . GLY A 1 288 ? 38.954 27.294 51.661 1.00 10.85 288 GLY A CA 1
ATOM 2213 C C . GLY A 1 288 ? 38.380 25.896 51.699 1.00 10.63 288 GLY A C 1
ATOM 2214 O O . GLY A 1 288 ? 38.830 25.003 50.992 1.00 11.69 288 GLY A O 1
ATOM 2215 N N . TRP A 1 289 ? 37.397 25.672 52.580 1.00 9.80 289 TRP A N 1
ATOM 2216 C CA . TRP A 1 289 ? 36.764 24.359 52.648 1.00 9.35 289 TRP A CA 1
ATOM 2217 C C . TRP A 1 289 ? 36.076 24.077 51.309 1.00 9.22 289 TRP A C 1
ATOM 2218 O O . TRP A 1 289 ? 36.199 22.992 50.768 1.00 9.52 289 TRP A O 1
ATOM 2229 N N . ILE A 1 290 ? 35.383 25.067 50.776 1.00 9.35 290 ILE A N 1
ATOM 2230 C CA . ILE A 1 290 ? 34.658 24.868 49.516 1.00 9.54 290 ILE A CA 1
ATOM 2231 C C . ILE A 1 290 ? 35.647 24.495 48.408 1.00 11.05 290 ILE A C 1
ATOM 2232 O O . ILE A 1 290 ? 35.418 23.555 47.649 1.00 10.47 290 ILE A O 1
ATOM 2237 N N . LYS A 1 291 ? 36.750 25.224 48.331 1.00 12.60 291 LYS A N 1
ATOM 2238 C CA . LYS A 1 291 ? 37.771 24.958 47.310 1.00 12.84 291 LYS A CA 1
ATOM 2239 C C . LYS A 1 291 ? 38.288 23.543 47.417 1.00 13.17 291 LYS A C 1
ATOM 2240 O O . LYS A 1 291 ? 38.436 22.852 46.417 1.00 13.90 291 LYS A O 1
ATOM 2246 N N . ALA A 1 292 ? 38.536 23.089 48.635 1.00 11.51 292 ALA A N 1
ATOM 2247 C CA . ALA A 1 292 ? 39.061 21.743 48.883 1.00 11.91 292 ALA A CA 1
ATOM 2248 C C . ALA A 1 292 ? 38.033 20.620 48.669 1.00 11.91 292 ALA A C 1
ATOM 2249 O O . ALA A 1 292 ? 38.381 19.436 48.628 1.00 13.58 292 ALA A O 1
ATOM 2251 N N . HIS A 1 293 ? 36.762 21.002 48.588 1.00 10.94 293 HIS A N 1
ATOM 2252 C CA . HIS A 1 293 ? 35.662 20.049 48.438 1.00 10.36 293 HIS A CA 1
ATOM 2253 C C . HIS A 1 293 ? 34.725 20.521 47.338 1.00 10.33 293 HIS A C 1
ATOM 2254 O 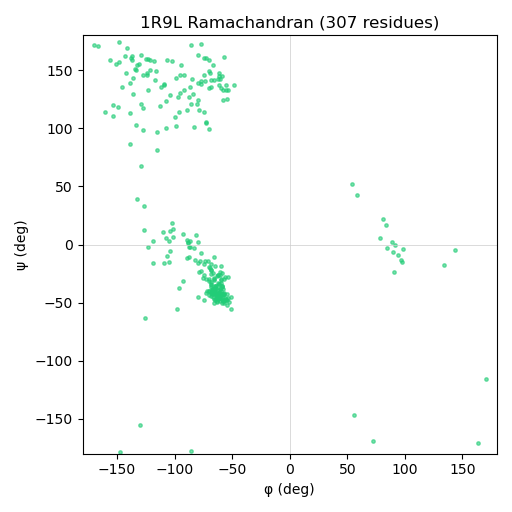O . HIS A 1 293 ? 33.516 20.450 47.459 1.00 9.78 293 HIS A O 1
ATOM 2261 N N . GLN A 1 294 ? 35.297 21.054 46.269 1.00 9.85 294 GLN A N 1
ATOM 2262 C CA . GLN A 1 294 ? 34.518 21.775 45.275 1.00 9.81 294 GLN A CA 1
ATOM 2263 C C . GLN A 1 294 ? 33.526 20.901 44.550 1.00 9.58 294 GLN A C 1
ATOM 2264 O O . GLN A 1 294 ? 32.393 21.328 44.331 1.00 9.02 294 GLN A O 1
ATOM 2270 N N . GLN A 1 295 ? 33.931 19.696 44.167 1.00 11.00 295 GLN A N 1
ATOM 2271 C CA . GLN A 1 295 ? 33.015 18.791 43.457 1.00 11.74 295 GLN A CA 1
ATOM 2272 C C . GLN A 1 295 ? 31.806 18.487 44.341 1.00 11.18 295 GLN A C 1
ATOM 2273 O O . GLN A 1 295 ? 30.657 18.480 43.876 1.00 11.03 295 GLN A O 1
ATOM 2279 N N . GLN A 1 296 ? 32.059 18.219 45.614 1.00 9.97 296 GLN A N 1
ATOM 2280 C CA . GLN A 1 296 ? 30.976 17.888 46.537 1.00 9.04 296 GLN A CA 1
ATOM 2281 C C . GLN A 1 296 ? 30.015 19.073 46.742 1.00 8.96 296 GLN A C 1
ATOM 2282 O O . GLN A 1 296 ? 28.805 18.923 46.679 1.00 9.73 296 GLN A O 1
ATOM 2288 N N . PHE A 1 297 ? 30.577 20.242 47.000 1.00 8.66 297 PHE A N 1
ATOM 2289 C CA . PHE A 1 297 ? 29.803 21.457 47.144 1.00 8.16 297 PHE A CA 1
ATOM 2290 C C . PHE A 1 297 ? 28.964 21.747 45.890 1.00 8.74 297 PHE A C 1
ATOM 2291 O O . PHE A 1 297 ? 27.769 22.036 45.974 1.00 8.69 297 PHE A O 1
ATOM 2299 N N . ASP A 1 298 ? 29.609 21.681 44.716 1.00 9.39 298 ASP A N 1
ATOM 2300 C CA . ASP A 1 298 ? 28.915 21.916 43.468 1.00 9.57 298 ASP A CA 1
ATOM 2301 C C . ASP A 1 298 ? 27.791 20.910 43.277 1.00 8.49 298 ASP A C 1
ATOM 2302 O O . ASP A 1 298 ? 26.736 21.242 42.745 1.00 9.13 298 ASP A O 1
ATOM 2307 N N . GLY A 1 299 ? 28.025 19.684 43.687 1.00 8.58 299 GLY A N 1
ATOM 2308 C CA . GLY A 1 299 ? 27.001 18.671 43.627 1.00 8.69 299 GLY A CA 1
ATOM 2309 C C . GLY A 1 299 ? 25.777 18.992 44.452 1.00 8.71 299 GLY A C 1
ATOM 2310 O O . GLY A 1 299 ? 24.642 18.753 44.026 1.00 8.25 299 GLY A O 1
ATOM 2311 N N . TRP A 1 300 ? 25.983 19.514 45.650 1.00 8.05 300 TRP A N 1
ATOM 2312 C CA . TRP A 1 300 ? 24.864 19.976 46.475 1.00 7.58 300 TRP A CA 1
ATOM 2313 C C . TRP A 1 300 ? 24.066 21.030 45.739 1.00 8.36 300 TRP A C 1
ATOM 2314 O O . TRP A 1 300 ? 22.857 20.988 45.695 1.00 8.49 300 TRP A O 1
ATOM 2325 N N . VAL A 1 301 ? 24.767 22.012 45.181 1.00 8.22 301 VAL A N 1
ATOM 2326 C CA . VAL A 1 301 ? 24.130 23.114 44.512 1.00 8.58 301 VAL A CA 1
ATOM 2327 C C . VAL A 1 301 ? 23.339 22.628 43.296 1.00 8.77 301 VAL A C 1
ATOM 2328 O O . VAL A 1 301 ? 22.191 23.002 43.106 1.00 10.10 301 VAL A O 1
ATOM 2332 N N . ASN A 1 302 ? 23.957 21.765 42.518 1.00 9.32 302 ASN A N 1
ATOM 2333 C CA . ASN A 1 302 ? 23.338 21.265 41.317 1.00 8.83 302 ASN A CA 1
ATOM 2334 C C . ASN A 1 302 ? 22.138 20.353 41.613 1.00 9.34 302 ASN A C 1
ATOM 2335 O O . ASN A 1 302 ? 21.133 20.444 40.927 1.00 9.27 302 ASN A O 1
ATOM 2340 N N . GLU A 1 303 ? 22.207 19.549 42.669 1.00 8.29 303 GLU A N 1
ATOM 2341 C CA . GLU A 1 303 ? 21.055 18.718 43.030 1.00 7.94 303 GLU A CA 1
ATOM 2342 C C . GLU A 1 303 ? 19.948 19.619 43.562 1.00 8.43 303 GLU A C 1
ATOM 2343 O O . GLU A 1 303 ? 18.775 19.454 43.222 1.00 8.94 303 GLU A O 1
ATOM 2349 N N . ALA A 1 304 ? 20.298 20.618 44.352 1.00 8.54 304 ALA A N 1
ATOM 2350 C CA . ALA A 1 304 ? 19.304 21.553 44.849 1.00 9.12 304 ALA A CA 1
ATOM 2351 C C . ALA A 1 304 ? 18.596 22.312 43.733 1.00 9.42 304 ALA A C 1
ATOM 2352 O O . ALA A 1 304 ? 17.375 22.419 43.726 1.00 9.71 304 ALA A O 1
ATOM 2354 N N . LEU A 1 305 ? 19.368 22.831 42.782 1.00 10.67 305 LEU A N 1
ATOM 2355 C CA . LEU A 1 305 ? 18.804 23.556 41.642 1.00 10.97 305 LEU A CA 1
ATOM 2356 C C . LEU A 1 305 ? 17.913 22.647 40.795 1.00 10.69 305 LEU A C 1
ATOM 2357 O O . LEU A 1 305 ? 16.991 23.140 40.138 1.00 11.93 305 LEU A O 1
ATOM 2362 N N . ALA A 1 306 ? 18.158 21.337 40.823 1.00 9.53 306 ALA A N 1
ATOM 2363 C CA . ALA A 1 306 ? 17.375 20.408 40.022 1.00 9.74 306 ALA A CA 1
ATOM 2364 C C . ALA A 1 306 ? 16.114 19.937 40.706 1.00 9.71 306 ALA A C 1
ATOM 2365 O O . ALA A 1 306 ? 15.368 19.116 40.142 1.00 9.94 306 ALA A O 1
ATOM 2367 N N . ALA A 1 307 ? 15.862 20.367 41.942 1.00 10.24 307 ALA A N 1
ATOM 2368 C CA . ALA A 1 307 ? 14.614 20.031 42.609 1.00 10.92 307 ALA A CA 1
ATOM 2369 C C . ALA A 1 307 ? 13.454 20.516 41.771 1.00 11.44 307 ALA A C 1
ATOM 2370 O O . ALA A 1 307 ? 13.624 21.386 40.931 1.00 12.45 307 ALA A O 1
ATOM 2372 N N . GLN A 1 308 ? 12.275 19.974 42.034 1.00 11.27 308 GLN A N 1
ATOM 2373 C CA . GLN A 1 308 ? 11.072 20.503 41.408 1.00 11.46 308 GLN A CA 1
ATOM 2374 C C . GLN A 1 308 ? 10.806 21.876 42.024 1.00 12.04 308 GLN A C 1
ATOM 2375 O O . GLN A 1 308 ? 10.250 21.966 43.100 1.00 13.44 308 GLN A O 1
ATOM 2381 N N . LYS A 1 309 ? 11.207 22.916 41.304 1.00 13.18 309 LYS A N 1
ATOM 2382 C CA . LYS A 1 309 ? 11.168 24.296 41.813 1.00 14.21 309 LYS A CA 1
ATOM 2383 C C . LYS A 1 309 ? 10.623 25.268 40.798 1.00 14.42 309 LYS A C 1
ATOM 2384 O O . LYS A 1 309 ? 10.618 24.997 39.595 1.00 13.83 309 LYS A O 1
#

Nearest PDB structures (foldseek):
  1r9q-assembly1_A  TM=1.002E+00  e=1.723E-71  Escherichia coli
  2reg-assembly2_B  TM=8.202E-01  e=9.325E-18  unclassified
  4xz6-assembly2_B  TM=7.989E-01  e=5.550E-14  Ruegeria pomeroyi DSS-3
  2rej-assembly2_B  TM=8.024E-01  e=6.307E-14  unclassified
  6dzx-assembly5_E  TM=4.778E-01  e=1.614E-03  Neisseria meningitidis alpha153

InterPro domains:
  IPR007210 ABC-type glycine betaine transport system, substrate-binding domain [PF04069] (30-312)

Radius of gyration: 20.59 Å; Cα contacts (8 Å, |Δi|>4): 599; chains: 1; bounding box: 45×42×66 Å

CATH classification: 3.40.190.10 (+1 more: 3.40.190.100)